Protein AF-0000000076188071 (afdb_homodimer)

Sequence (286 aa):
MEVYTEVEQKFGGRWKIYKSENFEAFLQEVGVNALLRKVATKVSPETELTMSGGKIKIAMKTGLFTSVDEFSLGEEYMKEIQGTWMKAKGEYEEGKLIIVQTPIDPKNKMKSQTVHREIVDDELVMTLFVGDVVCKRFFKKMKMEVYTEVEQKFGGRWKIYKSENFEAFLQEVGVNALLRKVATKVSPETELTMSGGKIKIAMKTGLFTSVDEFSLGEEYMKEIQGTWMKAKGEYEEGKLIIVQTPIDPKNKMKSQTVHREIVDDELVMTLFVGDVVCKRFFKKMK

Nearest PDB structures (foldseek):
  7yf1-assembly1_A  TM=9.226E-01  e=3.372E-12  Mus musculus
  7ntp-assembly2_B  TM=9.401E-01  e=9.068E-12  Homo sapiens
  3pp6-assembly1_A  TM=9.254E-01  e=6.989E-12  Doryteuthis pealeii
  7a9y-assembly1_AAA  TM=8.708E-01  e=2.467E-12  Homo sapiens
  2cbr-assembly1_A  TM=8.603E-01  e=8.171E-12  Bos taurus

Radius of gyration: 19.41 Å; Cα contacts (8 Å, |Δi|>4): 649; chains: 2; bounding box: 42×50×48 Å

Solvent-accessible surface area (backbone atoms only — not comparable to full-atom values): 15292 Å² total; per-residue (Å²): 116,69,66,55,52,52,49,33,71,71,57,42,46,44,30,36,49,80,47,71,42,53,49,62,61,45,36,48,73,73,64,28,52,71,72,60,37,62,50,55,75,68,56,68,42,35,36,37,33,48,64,59,96,76,27,44,34,41,36,41,27,42,76,86,43,41,50,75,46,74,47,34,76,77,39,76,47,76,48,62,55,57,79,38,54,24,42,28,37,34,40,79,55,96,79,24,45,36,36,42,34,33,49,66,54,82,84,50,84,64,68,49,35,35,40,37,36,35,74,56,95,83,19,44,38,38,38,39,38,42,84,92,41,66,23,40,37,35,24,41,69,56,131,114,68,64,56,52,52,49,33,72,71,59,44,45,43,32,35,50,80,49,70,42,54,51,61,61,44,37,48,74,76,63,28,53,71,72,59,36,61,51,55,74,68,55,70,42,34,37,36,32,47,65,59,95,76,26,42,35,40,37,40,28,41,75,85,45,40,50,75,48,75,45,35,76,77,40,75,45,77,47,61,55,57,77,37,53,24,42,30,36,35,41,80,55,95,79,24,44,36,37,42,34,33,49,66,52,82,84,50,84,65,67,46,36,36,39,38,36,35,72,57,94,82,20,44,38,37,37,39,39,43,85,94,42,66,22,40,38,35,25,40,69,56,131

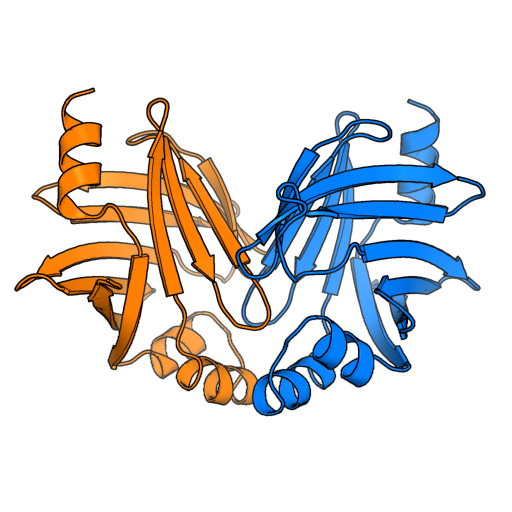InterPro domains:
  IPR000463 Cytosolic fatty-acid binding [PR00178] (11-33)
  IPR000463 Cytosolic fatty-acid binding [PR00178] (70-86)
  IPR000463 Cytosolic fatty-acid binding [PR00178] (121-141)
  IPR000463 Cytosolic fatty-acid binding [PS00214] (13-30)
  IPR012674 Calycin [G3DSA:2.40.128.20] (5-142)
  IPR012674 Calycin [SSF50814] (10-141)
  IPR031259 Intracellular lipid binding protein [PTHR11955] (10-141)

Foldseek 3Di:
DVVLVLCCVFPAAKKKWDDKDCVLVVCVLQPHDPVVSVVVRVWIWMWGWDDDPQKIWIWIDTPVDIDIDIGHAPDWDWDDDPRFIWIKHWHQDPQKIKIWIQGPDPPDPGFIKMWIWHADPQKIWIWMDGDPDIMIIIIHGDD/DVVLVVCCVFPAAKKKWDDKDQVLVVCVLQPHDPVVSVVVRVWIWMWGWDDDPQKIWIWIDTPVDIDIDIGHAPDWDWDDDPRFIWIKHWHQDPQKIKIWIQGPDPPDPGFIKMWIWHADPQKIWIWIDGDPDIMIIIIHGDD

Organism: Mytilus galloprovincialis (NCBI:txid29158)

pLDDT: mean 93.57, std 5.57, range [63.88, 98.75]

Secondary structure (DSSP, 8-state):
-HHHHHHHHHH-EEEEEEEEESHHHHHHHTT--HHHHHHHTT---EEEEEEETTEEEEEEE-SS-EEEEEE-TT-EEEEEETTEEEEEEEEEETTEEEEEEEESSTT-SSPPEEEEEEEETTEEEEEEEETTEEEEEEEEE--/-HHHHHHHHHH-EEEEEEEEESHHHHHHHTT--HHHHHHHTT---EEEEEEETTEEEEEEE-SS-EEEEEE-TT-EEEEEETTEEEEEEEEEETTEEEEEEEESSTT-SSPPEEEEEEEETTEEEEEEEETTEEEEEEEEE--

Structure (mmCIF, N/CA/C/O backbone):
data_AF-0000000076188071-model_v1
#
loop_
_entity.id
_entity.type
_entity.pdbx_description
1 polymer 'Cytosolic fatty-acid binding proteins domain-containing protein'
#
loop_
_atom_site.group_PDB
_atom_site.id
_atom_site.type_symbol
_atom_site.label_atom_id
_atom_site.label_alt_id
_atom_site.label_comp_id
_atom_site.label_asym_id
_atom_site.label_entity_id
_atom_site.label_seq_id
_atom_site.pdbx_PDB_ins_code
_atom_site.Cartn_x
_atom_site.Cartn_y
_atom_site.Cartn_z
_atom_site.occupancy
_atom_site.B_iso_or_equiv
_atom_site.auth_seq_id
_atom_site.auth_comp_id
_atom_site.auth_asym_id
_atom_site.auth_atom_id
_atom_site.pdbx_PDB_model_num
ATOM 1 N N . MET A 1 1 ? 22.797 -15 -9.883 1 63.88 1 MET A 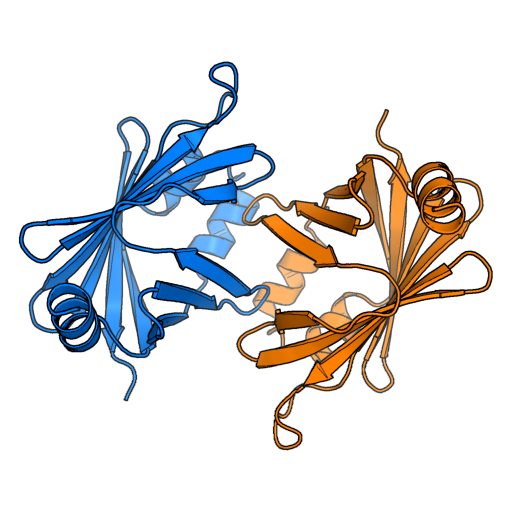N 1
ATOM 2 C CA . MET A 1 1 ? 22.641 -14.016 -10.953 1 63.88 1 MET A CA 1
ATOM 3 C C . MET A 1 1 ? 21.812 -14.594 -12.102 1 63.88 1 MET A C 1
ATOM 5 O O . MET A 1 1 ? 20.891 -13.93 -12.602 1 63.88 1 MET A O 1
ATOM 9 N N . GLU A 1 2 ? 21.984 -15.898 -12.297 1 82.69 2 GLU A N 1
ATOM 10 C CA . GLU A 1 2 ? 21.328 -16.547 -13.422 1 82.69 2 GLU A CA 1
ATOM 11 C C . GLU A 1 2 ? 19.828 -16.703 -13.188 1 82.69 2 GLU A C 1
ATOM 13 O O . GLU A 1 2 ? 19.031 -16.469 -14.094 1 82.69 2 GLU A O 1
ATOM 18 N N . VAL A 1 3 ? 19.453 -16.891 -11.945 1 91.5 3 VAL A N 1
ATOM 19 C CA . VAL A 1 3 ? 18.047 -17.141 -11.656 1 91.5 3 VAL A CA 1
ATOM 20 C C . VAL A 1 3 ? 17.234 -15.867 -11.836 1 91.5 3 VAL A C 1
ATOM 22 O O . VAL A 1 3 ? 16.125 -15.898 -12.352 1 91.5 3 VAL A O 1
ATOM 25 N N . TYR A 1 4 ? 17.781 -14.727 -11.578 1 93.62 4 TYR A N 1
ATOM 26 C CA . TYR A 1 4 ? 17.078 -13.461 -11.711 1 93.62 4 TYR A CA 1
ATOM 27 C C . TYR A 1 4 ? 16.844 -13.102 -13.172 1 93.62 4 TYR A C 1
ATOM 29 O O . TYR A 1 4 ? 15.82 -12.523 -13.523 1 93.62 4 TYR A O 1
ATOM 37 N N . THR A 1 5 ? 17.797 -13.523 -13.93 1 93.31 5 THR A N 1
ATOM 38 C CA . THR A 1 5 ? 17.641 -13.312 -15.367 1 93.31 5 THR A CA 1
ATOM 39 C C . THR A 1 5 ? 16.469 -14.141 -15.898 1 93.31 5 THR A C 1
ATOM 41 O O . THR A 1 5 ? 15.672 -13.648 -16.703 1 93.31 5 THR A O 1
ATOM 44 N N . GLU A 1 6 ? 16.391 -15.344 -15.484 1 93.94 6 GLU A N 1
ATOM 45 C CA . GLU A 1 6 ? 15.289 -16.203 -15.891 1 93.94 6 GLU A CA 1
ATOM 46 C C . GLU A 1 6 ? 13.945 -15.633 -15.438 1 93.94 6 GLU A C 1
ATOM 48 O O . GLU A 1 6 ? 12.984 -15.625 -16.203 1 93.94 6 GLU A O 1
ATOM 53 N N . VAL A 1 7 ? 13.875 -15.227 -14.164 1 96.5 7 VAL A N 1
ATOM 54 C CA . VAL A 1 7 ? 12.641 -14.656 -13.617 1 96.5 7 VAL A CA 1
ATOM 55 C C . VAL A 1 7 ? 12.25 -13.414 -14.422 1 96.5 7 VAL A C 1
ATOM 57 O O . VAL A 1 7 ? 11.078 -13.242 -14.773 1 96.5 7 VAL A O 1
ATOM 60 N N . GLU A 1 8 ? 13.18 -12.594 -14.742 1 95.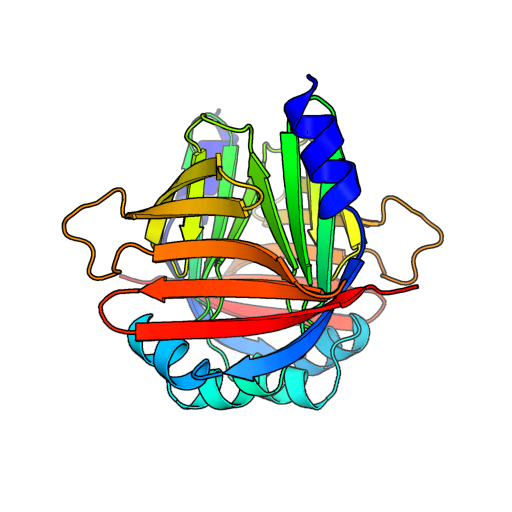25 8 GLU A N 1
ATOM 61 C CA . GLU A 1 8 ? 12.922 -11.383 -15.516 1 95.25 8 GLU A CA 1
ATOM 62 C C . GLU A 1 8 ? 12.367 -11.719 -16.906 1 95.25 8 GLU A C 1
ATOM 64 O O . GLU A 1 8 ? 11.422 -11.078 -17.359 1 95.25 8 GLU A O 1
ATOM 69 N N . GLN A 1 9 ? 12.945 -12.672 -17.562 1 94.88 9 GLN A N 1
ATOM 70 C CA . GLN A 1 9 ? 12.508 -13.062 -18.891 1 94.88 9 GLN A CA 1
ATOM 71 C C . GLN A 1 9 ? 11.094 -13.641 -18.875 1 94.88 9 GLN A C 1
ATOM 73 O O . GLN A 1 9 ? 10.297 -13.375 -19.766 1 94.88 9 GLN A O 1
ATOM 78 N N . LYS A 1 10 ? 10.828 -14.359 -17.891 1 96.06 10 LYS A N 1
ATOM 79 C CA . LYS A 1 10 ? 9.562 -15.07 -17.812 1 96.06 10 LYS A CA 1
ATOM 80 C C . LYS A 1 10 ? 8.445 -14.148 -17.312 1 96.06 10 LYS A C 1
ATOM 82 O O . LYS A 1 10 ? 7.34 -14.156 -17.875 1 96.06 10 LYS A O 1
ATOM 87 N N . PHE A 1 11 ? 8.742 -13.359 -16.25 1 97.81 11 PHE A N 1
ATOM 88 C CA . PHE A 1 11 ? 7.676 -12.656 -15.555 1 97.81 11 PHE A CA 1
ATOM 89 C C . PHE A 1 11 ? 7.773 -11.156 -15.773 1 97.81 11 PHE A C 1
ATOM 91 O O . PHE A 1 11 ? 6.812 -10.422 -15.531 1 97.81 11 PHE A O 1
ATOM 98 N N . GLY A 1 12 ? 8.922 -10.672 -16.172 1 97.06 12 GLY A N 1
ATOM 99 C CA . GLY A 1 12 ? 9.164 -9.242 -16.266 1 97.06 12 GLY A CA 1
ATOM 100 C C . GLY A 1 12 ? 8.188 -8.531 -17.188 1 97.06 12 GLY A C 1
ATOM 101 O O . GLY A 1 12 ? 7.801 -9.078 -18.219 1 97.06 12 GLY A O 1
ATOM 102 N N . GLY A 1 13 ? 7.738 -7.328 -16.703 1 96.56 13 GLY A N 1
ATOM 103 C CA . GLY A 1 13 ? 6.828 -6.523 -17.5 1 96.56 13 GLY A CA 1
ATOM 104 C C . GLY A 1 13 ? 5.551 -6.16 -16.766 1 96.56 13 GLY A C 1
ATOM 105 O O . GLY A 1 13 ? 5.484 -6.258 -15.547 1 96.56 13 GLY A O 1
ATOM 106 N N . ARG A 1 14 ? 4.531 -5.637 -17.516 1 96.62 14 ARG A N 1
ATOM 107 C CA . ARG A 1 14 ? 3.238 -5.227 -16.984 1 96.62 14 ARG A CA 1
ATOM 108 C C . ARG A 1 14 ? 2.143 -6.211 -17.375 1 96.62 14 ARG A C 1
ATOM 110 O O . ARG A 1 14 ? 2.113 -6.691 -18.516 1 96.62 14 ARG A O 1
ATOM 117 N N . TRP A 1 15 ? 1.38 -6.5 -16.406 1 97.94 15 TRP A N 1
ATOM 118 C CA . TRP A 1 15 ? 0.307 -7.477 -16.562 1 97.94 15 TRP A CA 1
ATOM 119 C C . TRP A 1 15 ? -1.024 -6.906 -16.094 1 97.94 15 TRP A C 1
ATOM 121 O O . TRP A 1 15 ? -1.083 -6.234 -15.055 1 97.94 15 TRP A O 1
ATOM 131 N N . LYS A 1 16 ? -2.076 -7.207 -16.875 1 96.56 16 LYS A N 1
ATOM 132 C CA . LYS A 1 16 ? -3.414 -6.742 -16.531 1 96.56 16 LYS A CA 1
ATOM 133 C C . LYS A 1 16 ? -4.359 -7.918 -16.297 1 96.56 16 LYS A C 1
ATOM 135 O O . LYS A 1 16 ? -4.414 -8.844 -17.109 1 96.56 16 LYS A O 1
ATOM 140 N N . ILE A 1 17 ? -5.078 -7.805 -15.188 1 97.12 17 ILE A N 1
ATOM 141 C CA . ILE A 1 17 ? -6.004 -8.875 -14.844 1 97.12 17 ILE A CA 1
ATOM 142 C C . ILE A 1 17 ? -7.195 -8.852 -15.797 1 97.12 17 ILE A C 1
ATOM 144 O O . ILE A 1 17 ? -7.688 -7.785 -16.172 1 97.12 17 ILE A O 1
ATOM 148 N N . TYR A 1 18 ? -7.684 -10.086 -16.125 1 96.38 18 TYR A N 1
ATOM 149 C CA . TYR A 1 18 ? -8.898 -10.109 -16.922 1 96.38 18 TYR A CA 1
ATOM 150 C C . TYR A 1 18 ? -9.914 -11.094 -16.344 1 96.38 18 TYR A C 1
ATOM 152 O O . TYR A 1 18 ? -11.078 -11.102 -16.75 1 96.38 18 TYR A O 1
ATOM 160 N N . LYS A 1 19 ? -9.445 -11.914 -15.383 1 96.5 19 LYS A N 1
ATOM 161 C CA . LYS A 1 19 ? -10.312 -12.938 -14.812 1 96.5 19 LYS A CA 1
ATOM 162 C C . LYS A 1 19 ? -9.828 -13.352 -13.43 1 96.5 19 LYS A C 1
ATOM 164 O O . LYS A 1 19 ? -8.625 -13.391 -13.164 1 96.5 19 LYS A O 1
ATOM 169 N N . SER A 1 20 ? -10.812 -13.625 -12.57 1 97.69 20 SER A N 1
ATOM 170 C CA . SER A 1 20 ? -10.5 -14.211 -11.266 1 97.69 20 SER A CA 1
ATOM 171 C C . SER A 1 20 ? -11.453 -15.352 -10.938 1 97.69 20 SER A C 1
ATOM 173 O O . SER A 1 20 ? -12.617 -15.336 -11.344 1 97.69 20 SER A O 1
ATOM 175 N N . GLU A 1 21 ? -10.898 -16.359 -10.305 1 98.31 21 GLU A N 1
ATOM 176 C CA . GLU A 1 21 ? -11.68 -17.469 -9.781 1 98.31 21 GLU A CA 1
ATOM 177 C C . GLU A 1 21 ? -11.609 -17.531 -8.258 1 98.31 21 GLU A C 1
ATOM 179 O O . GLU A 1 21 ? -10.523 -17.609 -7.688 1 98.31 21 GLU A O 1
ATOM 184 N N . ASN A 1 22 ? -12.82 -17.5 -7.562 1 98.12 22 ASN A N 1
ATOM 185 C CA . ASN A 1 22 ? -12.938 -17.688 -6.121 1 98.12 22 ASN A CA 1
ATOM 186 C C . ASN A 1 22 ? -12.281 -16.547 -5.352 1 98.12 22 ASN A C 1
ATOM 188 O O . ASN A 1 22 ? -11.789 -16.75 -4.238 1 98.12 22 ASN A O 1
ATOM 192 N N . PHE A 1 23 ? -12.258 -15.375 -5.965 1 97.25 23 PHE A N 1
ATOM 193 C CA . PHE A 1 23 ? -11.586 -14.242 -5.34 1 97.25 23 PHE A CA 1
ATOM 194 C C . PHE A 1 23 ? -12.383 -13.727 -4.152 1 97.25 23 PHE A C 1
ATOM 196 O O . PHE A 1 23 ? -11.812 -13.367 -3.119 1 97.25 23 PHE A O 1
ATOM 203 N N . GLU A 1 24 ? -13.719 -13.68 -4.309 1 96.06 24 GLU A N 1
ATOM 204 C CA . GLU A 1 24 ? -14.555 -13.227 -3.199 1 96.06 24 GLU A CA 1
ATOM 205 C C . GLU A 1 24 ? -14.352 -14.109 -1.966 1 96.06 24 GLU A C 1
ATOM 207 O O . GLU A 1 24 ? -14.266 -13.602 -0.845 1 96.06 24 GLU A O 1
ATOM 212 N N . ALA A 1 25 ? -14.281 -15.406 -2.105 1 97.06 25 ALA A N 1
ATOM 213 C CA . ALA A 1 25 ? -14.047 -16.328 -0.999 1 97.06 25 ALA A CA 1
ATOM 214 C C . ALA A 1 25 ? -12.695 -16.062 -0.337 1 97.06 25 ALA A C 1
ATOM 216 O O . ALA A 1 25 ? -12.57 -16.141 0.888 1 97.06 25 ALA A O 1
ATOM 217 N N . PHE A 1 26 ? -11.75 -15.773 -1.156 1 96.44 26 PHE A N 1
ATOM 218 C CA . PHE A 1 26 ? -10.438 -15.43 -0.631 1 96.44 26 PHE A CA 1
ATOM 219 C C . PHE A 1 26 ? -10.508 -14.18 0.24 1 96.44 26 PHE A C 1
ATOM 221 O O . PHE A 1 26 ? -9.992 -14.172 1.359 1 96.44 26 PHE A O 1
ATOM 228 N N . LEU A 1 27 ? -11.18 -13.156 -0.264 1 94.69 27 LEU A N 1
ATOM 229 C CA . LEU A 1 27 ? -11.32 -11.906 0.477 1 94.69 27 LEU A CA 1
ATOM 230 C C . LEU A 1 27 ? -12.055 -12.133 1.795 1 94.69 27 LEU A C 1
ATOM 232 O O . LEU A 1 27 ? -11.688 -11.562 2.822 1 94.69 27 LEU A O 1
ATOM 236 N N . GLN A 1 28 ? -13.047 -12.961 1.723 1 94.56 28 GLN A N 1
ATOM 237 C CA . GLN A 1 28 ? -13.773 -13.305 2.941 1 94.56 28 GLN A CA 1
ATOM 238 C C . GLN A 1 28 ? -12.859 -13.984 3.951 1 94.56 28 GLN A C 1
ATOM 240 O O . GLN A 1 28 ? -12.883 -13.664 5.141 1 94.56 28 GLN A O 1
ATOM 245 N N . GLU A 1 29 ? -12.055 -14.867 3.492 1 94.56 29 GLU A N 1
ATOM 246 C CA . GLU A 1 29 ? -11.188 -15.648 4.359 1 94.56 29 GLU A CA 1
ATOM 247 C C . GLU A 1 29 ? -10.133 -14.773 5.023 1 94.56 29 GLU A C 1
ATOM 249 O O . GLU A 1 29 ? -9.719 -15.031 6.156 1 94.56 29 GLU A O 1
ATOM 254 N N . VAL A 1 30 ? -9.742 -13.68 4.281 1 91 30 VAL A N 1
ATOM 255 C CA . VAL A 1 30 ? -8.719 -12.812 4.848 1 91 30 VAL A CA 1
ATOM 256 C C . VAL A 1 30 ? -9.367 -11.68 5.633 1 91 30 VAL A C 1
ATOM 258 O O . VAL A 1 30 ? -8.688 -10.742 6.066 1 91 30 VAL A O 1
ATOM 261 N N . GLY A 1 31 ? -10.602 -11.602 5.699 1 89.31 31 GLY A N 1
ATOM 262 C CA . GLY A 1 31 ? -11.273 -10.734 6.66 1 89.31 31 GLY A CA 1
ATOM 263 C C . GLY A 1 31 ? -11.812 -9.461 6.039 1 89.31 31 GLY A C 1
ATOM 264 O O . GLY A 1 31 ? -12.07 -8.484 6.746 1 89.31 31 GLY A O 1
ATOM 265 N N . VAL A 1 32 ? -12 -9.453 4.738 1 89.88 32 VAL A N 1
ATOM 266 C CA . VAL A 1 32 ? -12.555 -8.273 4.078 1 89.88 32 VAL A CA 1
ATOM 267 C C . VAL A 1 32 ? -14.078 -8.305 4.164 1 89.88 32 VAL A C 1
ATOM 269 O O . VAL A 1 32 ? -14.703 -9.328 3.871 1 89.88 32 VAL A O 1
ATOM 272 N N . ASN A 1 33 ? -14.656 -7.262 4.625 1 89.81 33 ASN A N 1
ATOM 273 C CA . ASN A 1 33 ? -16.109 -7.215 4.77 1 89.81 33 ASN A CA 1
ATOM 274 C C . ASN A 1 33 ? -16.797 -7.242 3.412 1 89.81 33 ASN A C 1
ATOM 276 O O . ASN A 1 33 ? -16.156 -7.125 2.373 1 89.81 33 ASN A O 1
ATOM 280 N N . ALA A 1 34 ? -18.094 -7.434 3.438 1 91.94 34 ALA A N 1
ATOM 281 C CA . ALA A 1 34 ? -18.875 -7.711 2.238 1 91.94 34 ALA A CA 1
ATOM 282 C C . ALA A 1 34 ? -18.859 -6.52 1.284 1 91.94 34 ALA A C 1
ATOM 284 O O . ALA A 1 34 ? -18.781 -6.695 0.066 1 91.94 34 ALA A O 1
ATOM 285 N N . LEU A 1 35 ? -18.922 -5.285 1.758 1 85.31 35 LEU A N 1
ATOM 286 C CA . LEU A 1 35 ? -18.953 -4.098 0.907 1 85.31 35 LEU A CA 1
ATOM 287 C C . LEU A 1 35 ? -17.641 -3.932 0.158 1 85.31 35 LEU A C 1
ATOM 289 O O . LEU A 1 35 ? -17.641 -3.719 -1.057 1 85.31 35 LEU A O 1
ATOM 293 N N . LEU A 1 36 ? -16.562 -4.098 0.845 1 88.31 36 LEU A N 1
ATOM 294 C CA . LEU A 1 36 ? -15.25 -3.967 0.229 1 88.31 36 LEU A CA 1
ATOM 295 C C . LEU A 1 36 ? -14.984 -5.121 -0.731 1 88.31 36 LEU A C 1
ATOM 297 O O . LEU A 1 36 ? -14.32 -4.945 -1.756 1 88.31 36 LEU A O 1
ATOM 301 N N . ARG A 1 37 ? -15.531 -6.273 -0.417 1 93.44 37 ARG A N 1
ATOM 302 C CA . ARG A 1 37 ? -15.375 -7.414 -1.313 1 93.44 37 ARG A CA 1
ATOM 303 C C . ARG A 1 37 ? -16.047 -7.152 -2.654 1 93.44 37 ARG A C 1
ATOM 305 O O . ARG A 1 37 ? -15.492 -7.473 -3.709 1 93.44 37 ARG A O 1
ATOM 312 N N . LYS A 1 38 ? -17.172 -6.613 -2.617 1 90.69 38 LYS A N 1
ATOM 313 C CA . LYS A 1 38 ? -17.922 -6.328 -3.832 1 90.69 38 LYS A CA 1
ATOM 314 C C . LYS A 1 38 ? -17.156 -5.383 -4.75 1 90.69 38 LYS A C 1
ATOM 316 O O . LYS A 1 38 ? -17.188 -5.527 -5.973 1 90.69 38 LYS A O 1
ATOM 321 N N . VAL A 1 39 ? -16.469 -4.516 -4.234 1 88.19 39 VAL A N 1
ATOM 322 C CA . VAL A 1 39 ? -15.727 -3.537 -5.02 1 88.19 39 VAL A CA 1
ATOM 323 C C . VAL A 1 39 ? -14.414 -4.148 -5.492 1 88.19 39 VAL A C 1
ATOM 325 O O . VAL A 1 39 ? -14.023 -3.984 -6.652 1 88.19 39 VAL A O 1
ATOM 328 N N . ALA A 1 40 ? -13.828 -4.797 -4.562 1 90.25 40 ALA A N 1
ATOM 329 C CA . ALA A 1 40 ? -12.523 -5.391 -4.879 1 90.25 40 ALA A CA 1
ATOM 330 C C . ALA A 1 40 ? -12.633 -6.328 -6.074 1 90.25 40 ALA A C 1
ATOM 332 O O . ALA A 1 40 ? -11.727 -6.383 -6.91 1 90.25 40 ALA A O 1
ATOM 333 N N . THR A 1 41 ? -13.711 -7.039 -6.16 1 92.38 41 THR A N 1
ATOM 334 C CA . THR A 1 41 ? -13.883 -8.023 -7.223 1 92.38 41 THR A CA 1
ATOM 335 C C . THR A 1 41 ? -14.125 -7.332 -8.562 1 92.38 41 THR A C 1
ATOM 337 O O . THR A 1 41 ? -14.023 -7.965 -9.617 1 92.38 41 THR A O 1
ATOM 340 N N . LYS A 1 42 ? -14.352 -6.047 -8.492 1 89 42 LYS A N 1
ATOM 341 C CA . LYS A 1 42 ? -14.633 -5.316 -9.727 1 89 42 LYS A CA 1
ATOM 342 C C . LYS A 1 42 ? -13.422 -4.504 -10.172 1 89 42 LYS A C 1
ATOM 344 O O . LYS A 1 42 ? -13.422 -3.928 -11.266 1 89 42 LYS A O 1
ATOM 349 N N . VAL A 1 43 ? -12.508 -4.398 -9.305 1 87.44 43 VAL A N 1
ATOM 350 C CA . VAL A 1 43 ? -11.305 -3.658 -9.656 1 87.44 43 VAL A CA 1
ATOM 351 C C . VAL A 1 43 ? -10.375 -4.547 -10.477 1 87.44 43 VAL A C 1
ATOM 353 O O . VAL A 1 43 ? -10.227 -5.738 -10.188 1 87.44 43 VAL A O 1
ATOM 356 N N . SER A 1 44 ? -9.805 -4.004 -11.523 1 87.69 44 SER A N 1
ATOM 357 C CA . SER A 1 44 ? -8.836 -4.688 -12.375 1 87.69 44 SER A CA 1
ATOM 358 C C . SER A 1 44 ? -7.422 -4.16 -12.133 1 87.69 44 SER A C 1
ATOM 360 O O . SER A 1 44 ? -6.953 -3.279 -12.859 1 87.69 44 SER A O 1
ATOM 362 N N . PRO A 1 45 ? -6.758 -4.734 -11.258 1 91.44 45 PRO A N 1
ATOM 363 C CA . PRO A 1 45 ? -5.41 -4.227 -10.977 1 91.44 45 PRO A CA 1
ATOM 364 C C . PRO A 1 45 ? -4.406 -4.57 -12.07 1 91.44 45 PRO A C 1
ATOM 366 O O . PRO A 1 45 ? -4.629 -5.504 -12.844 1 91.44 45 PRO A O 1
ATOM 369 N N . GLU A 1 46 ? -3.414 -3.617 -12.117 1 92.94 46 GLU A N 1
ATOM 370 C CA . GLU A 1 46 ? -2.221 -3.875 -12.914 1 92.94 46 GLU A CA 1
ATOM 371 C C . GLU A 1 46 ? -1.028 -4.227 -12.031 1 92.94 46 GLU A C 1
ATOM 373 O O . GLU A 1 46 ? -0.851 -3.639 -10.961 1 92.94 46 GLU A O 1
ATOM 378 N N . THR A 1 47 ? -0.291 -5.215 -12.555 1 95.12 47 THR A N 1
ATOM 379 C CA . THR A 1 47 ? 0.92 -5.543 -11.812 1 95.12 47 THR A CA 1
ATOM 380 C C . THR A 1 47 ? 2.154 -5.402 -12.703 1 95.12 47 THR A C 1
ATOM 382 O O . THR A 1 47 ? 2.115 -5.742 -13.883 1 95.12 47 THR A O 1
ATOM 385 N N . GLU A 1 48 ? 3.182 -4.855 -12.141 1 95 48 GLU A N 1
ATOM 386 C CA . GLU A 1 48 ? 4.477 -4.742 -12.797 1 95 48 GLU A CA 1
ATOM 387 C C . GLU A 1 48 ? 5.551 -5.523 -12.047 1 95 48 GLU A C 1
ATOM 389 O O . GLU A 1 48 ? 5.715 -5.352 -10.836 1 95 48 GLU A O 1
ATOM 394 N N . LEU A 1 49 ? 6.234 -6.406 -12.734 1 96.75 49 LEU A N 1
ATOM 395 C CA . LEU A 1 49 ? 7.363 -7.145 -12.18 1 96.75 49 LEU A CA 1
ATOM 396 C C . LEU A 1 49 ? 8.672 -6.707 -12.836 1 96.75 49 LEU A C 1
ATOM 398 O O . LEU A 1 49 ? 8.781 -6.711 -14.062 1 96.75 49 LEU A O 1
ATOM 402 N N . THR A 1 50 ? 9.578 -6.309 -11.969 1 94.81 50 THR A N 1
ATOM 403 C CA . THR A 1 50 ? 10.898 -5.91 -12.445 1 94.81 50 THR A CA 1
ATOM 404 C C . THR A 1 50 ? 11.992 -6.559 -11.609 1 94.81 50 THR A C 1
ATOM 406 O O . THR A 1 50 ? 11.75 -6.977 -10.477 1 94.81 50 THR A O 1
ATOM 409 N N . MET A 1 51 ? 13.141 -6.75 -12.242 1 93.19 51 MET A N 1
ATOM 410 C CA . MET A 1 51 ? 14.32 -7.254 -11.555 1 93.19 51 MET A CA 1
ATOM 411 C C . MET A 1 51 ? 15.492 -6.285 -11.695 1 93.19 51 MET A C 1
ATOM 413 O O . MET A 1 51 ? 15.773 -5.805 -12.797 1 93.19 51 MET A O 1
ATOM 417 N N . SER A 1 52 ? 15.945 -5.867 -10.539 1 86.81 52 SER A N 1
ATOM 418 C CA . SER A 1 52 ? 17.125 -5.008 -10.539 1 86.81 52 SER A CA 1
ATOM 419 C C . SER A 1 52 ? 17.969 -5.23 -9.289 1 86.81 52 SER A C 1
ATOM 421 O O . SER A 1 52 ? 17.438 -5.352 -8.188 1 86.81 52 SER A O 1
ATOM 423 N N . GLY A 1 53 ? 19.344 -5.32 -9.492 1 85.94 53 GLY A N 1
ATOM 424 C CA . GLY A 1 53 ? 20.266 -5.375 -8.359 1 85.94 53 GLY A CA 1
ATOM 425 C C . GLY A 1 53 ? 20.062 -6.605 -7.492 1 85.94 53 GLY A C 1
ATOM 426 O O . GLY A 1 53 ? 20.203 -6.539 -6.27 1 85.94 53 GLY A O 1
ATOM 427 N N . GLY A 1 54 ? 19.641 -7.645 -8.102 1 89.31 54 GLY A N 1
ATOM 428 C CA . GLY A 1 54 ? 19.469 -8.867 -7.34 1 89.31 54 GLY A CA 1
ATOM 429 C C . GLY A 1 54 ? 18.172 -8.898 -6.547 1 89.31 54 GLY A C 1
ATOM 430 O O . GLY A 1 54 ? 18.062 -9.633 -5.562 1 89.31 54 GLY A O 1
ATOM 431 N N . LYS A 1 55 ? 17.281 -8.078 -6.898 1 95 55 LYS A N 1
ATOM 432 C CA . LYS A 1 55 ? 15.992 -8.047 -6.215 1 95 55 LYS A CA 1
ATOM 433 C C . LYS A 1 55 ? 14.844 -8.141 -7.215 1 95 55 LYS A C 1
ATOM 435 O O . LYS A 1 55 ? 15 -7.773 -8.383 1 95 55 LYS A O 1
ATOM 440 N N . ILE A 1 56 ? 13.812 -8.68 -6.672 1 96.81 56 ILE A N 1
ATOM 441 C CA . ILE A 1 56 ? 12.547 -8.703 -7.395 1 96.81 56 ILE A CA 1
ATOM 442 C C . ILE A 1 56 ? 11.602 -7.645 -6.82 1 96.81 56 ILE A C 1
ATOM 444 O O . ILE A 1 56 ? 11.445 -7.543 -5.602 1 96.81 56 ILE A O 1
ATOM 448 N N . LYS A 1 57 ? 11.086 -6.871 -7.719 1 94.69 57 LYS A N 1
ATOM 449 C CA . LYS A 1 57 ? 10.086 -5.875 -7.34 1 94.69 57 LYS A CA 1
ATOM 450 C C . LYS A 1 57 ? 8.734 -6.172 -7.996 1 94.69 57 LYS A C 1
ATOM 452 O O . LYS A 1 57 ? 8.656 -6.336 -9.211 1 94.69 57 LYS A O 1
ATOM 457 N N . ILE A 1 58 ? 7.707 -6.223 -7.191 1 95.44 58 ILE A N 1
ATOM 458 C CA . ILE A 1 58 ? 6.344 -6.402 -7.676 1 95.44 58 ILE A CA 1
ATOM 459 C C . ILE A 1 58 ? 5.48 -5.219 -7.234 1 95.44 58 ILE A C 1
ATOM 461 O O . ILE A 1 58 ? 5.293 -4.996 -6.035 1 95.44 58 ILE A O 1
ATOM 465 N N . ALA A 1 59 ? 4.977 -4.512 -8.211 1 92.19 59 ALA A N 1
ATOM 466 C CA . ALA A 1 59 ? 4.094 -3.383 -7.93 1 92.19 59 ALA A CA 1
ATOM 467 C C . ALA A 1 59 ? 2.672 -3.664 -8.406 1 92.19 59 ALA A C 1
ATOM 469 O O . ALA A 1 59 ? 2.455 -3.996 -9.57 1 92.19 59 ALA A O 1
ATOM 470 N N . MET A 1 60 ? 1.771 -3.701 -7.469 1 92.06 60 MET A N 1
ATOM 471 C CA . MET A 1 60 ? 0.353 -3.818 -7.789 1 92.06 60 MET A CA 1
ATOM 472 C C . MET A 1 60 ? -0.329 -2.455 -7.746 1 92.06 60 MET A C 1
ATOM 474 O O . MET A 1 60 ? -0.31 -1.777 -6.719 1 92.06 60 MET A O 1
ATOM 478 N N . LYS A 1 61 ? -0.951 -2.096 -8.844 1 88.88 61 LYS A N 1
ATOM 479 C CA . LYS A 1 61 ? -1.548 -0.772 -8.992 1 88.88 61 LYS A CA 1
ATOM 480 C C . LYS A 1 61 ? -3.062 -0.867 -9.148 1 88.88 61 LYS A C 1
ATOM 482 O O . LYS A 1 61 ? -3.555 -1.558 -10.047 1 88.88 61 LYS A O 1
ATOM 487 N N . THR A 1 62 ? -3.752 -0.29 -8.266 1 85.19 62 THR A N 1
ATOM 488 C CA . THR A 1 62 ? -5.188 -0.072 -8.422 1 85.19 62 THR A CA 1
ATOM 489 C C . THR A 1 62 ? -5.496 1.417 -8.547 1 85.19 62 THR A C 1
ATOM 491 O O . THR A 1 62 ? -4.586 2.24 -8.648 1 85.19 62 THR A O 1
ATOM 494 N N . GLY A 1 63 ? -6.645 1.868 -8.719 1 79.94 63 GLY A N 1
ATOM 495 C CA . GLY A 1 63 ? -7.027 3.27 -8.773 1 79.94 63 GLY A CA 1
ATOM 496 C C . GLY A 1 63 ? -6.867 3.986 -7.445 1 79.94 63 GLY A C 1
ATOM 497 O O . GLY A 1 63 ? -6.785 5.215 -7.402 1 79.94 63 GLY A O 1
ATOM 498 N N . LEU A 1 64 ? -6.715 3.275 -6.332 1 80.12 64 LEU A N 1
ATOM 499 C CA . LEU A 1 64 ? -6.707 3.904 -5.016 1 80.12 64 LEU A CA 1
ATOM 500 C C . LEU A 1 64 ? -5.32 3.828 -4.383 1 80.12 64 LEU A C 1
ATOM 502 O O . LEU A 1 64 ? -4.922 4.73 -3.643 1 80.12 64 LEU A O 1
ATOM 506 N N . PHE A 1 65 ? -4.59 2.676 -4.703 1 78.94 65 PHE A N 1
ATOM 507 C CA . PHE A 1 65 ? -3.316 2.479 -4.02 1 78.94 65 PHE A CA 1
ATOM 508 C C . PHE A 1 65 ? -2.354 1.683 -4.891 1 78.94 65 PHE A C 1
ATOM 510 O O . PHE A 1 65 ? -2.773 1.015 -5.84 1 78.94 65 PHE A O 1
ATOM 517 N N . THR A 1 66 ? -1.126 1.861 -4.566 1 83.75 66 THR A N 1
ATOM 518 C CA . THR A 1 66 ? -0.08 1.006 -5.117 1 83.75 66 THR A CA 1
ATOM 519 C C . THR A 1 66 ? 0.666 0.278 -4 1 83.75 66 THR A C 1
ATOM 521 O O . THR A 1 66 ? 1.066 0.893 -3.01 1 83.75 66 THR A O 1
ATOM 524 N N . SER A 1 67 ? 0.667 -0.997 -4.031 1 87.69 67 SER A N 1
ATOM 525 C CA . SER A 1 67 ? 1.504 -1.789 -3.139 1 87.69 67 SER A CA 1
ATOM 526 C C . SER A 1 67 ? 2.768 -2.268 -3.844 1 87.69 67 SER A C 1
ATOM 528 O O . SER A 1 67 ? 2.725 -2.654 -5.012 1 87.69 67 SER A O 1
ATOM 530 N N . VAL A 1 68 ? 3.885 -2.225 -3.113 1 87.75 68 VAL A N 1
ATOM 531 C CA . VAL A 1 68 ? 5.156 -2.658 -3.682 1 87.75 68 VAL A CA 1
ATOM 532 C C . VAL A 1 68 ? 5.797 -3.709 -2.775 1 87.75 68 VAL A C 1
ATOM 534 O O . VAL A 1 68 ? 5.863 -3.531 -1.558 1 87.75 68 VAL A O 1
ATOM 537 N N . ASP A 1 69 ? 6.137 -4.82 -3.354 1 91.62 69 ASP A N 1
ATOM 538 C CA . ASP A 1 69 ? 7.039 -5.789 -2.74 1 91.62 69 ASP A CA 1
ATOM 539 C C . ASP A 1 69 ? 8.422 -5.734 -3.383 1 91.62 69 ASP A C 1
ATOM 541 O O . ASP A 1 69 ? 8.539 -5.664 -4.609 1 91.62 69 ASP A O 1
ATOM 545 N N . GLU A 1 70 ? 9.344 -5.719 -2.553 1 92.38 70 GLU A N 1
ATOM 546 C CA . GLU A 1 70 ? 10.727 -5.805 -3.012 1 92.38 70 GLU A CA 1
ATOM 547 C C . GLU A 1 70 ? 11.531 -6.77 -2.15 1 92.38 70 GLU A C 1
ATOM 549 O O . GLU A 1 70 ? 11.641 -6.586 -0.937 1 92.38 70 GLU A O 1
ATOM 554 N N . PHE A 1 71 ? 12.172 -7.734 -2.814 1 96.56 71 PHE A N 1
ATOM 555 C CA . PHE A 1 71 ? 12.82 -8.781 -2.045 1 96.56 71 PHE A CA 1
ATOM 556 C C . PHE A 1 71 ? 13.867 -9.5 -2.887 1 96.56 71 PHE A C 1
ATOM 558 O O . PHE A 1 71 ? 13.883 -9.375 -4.113 1 96.56 71 PHE A O 1
ATOM 565 N N . SER A 1 72 ? 14.727 -10.234 -2.176 1 96.81 72 SER A N 1
ATOM 566 C CA . SER A 1 72 ? 15.664 -11.164 -2.791 1 96.81 72 SER A CA 1
ATOM 567 C C . SER A 1 72 ? 15.211 -12.609 -2.611 1 96.81 72 SER A C 1
ATOM 569 O O . SER A 1 72 ? 14.703 -12.977 -1.552 1 96.81 72 SER A O 1
ATOM 571 N N . LEU A 1 73 ? 15.477 -13.359 -3.633 1 96.94 73 LEU A N 1
ATOM 572 C CA . LEU A 1 73 ? 15.102 -14.766 -3.529 1 96.94 73 LEU A CA 1
ATOM 573 C C . LEU A 1 73 ? 15.828 -15.438 -2.369 1 96.94 73 LEU A C 1
ATOM 575 O O . LEU A 1 73 ? 17.031 -15.234 -2.182 1 96.94 73 LEU A O 1
ATOM 579 N N . GLY A 1 74 ? 15.078 -16.156 -1.583 1 96.69 74 GLY A N 1
ATOM 580 C CA . GLY A 1 74 ? 15.648 -16.953 -0.505 1 96.69 74 GLY A CA 1
ATOM 581 C C . GLY A 1 74 ? 15.812 -16.172 0.786 1 96.69 74 GLY A C 1
ATOM 582 O O . GLY A 1 74 ? 16.156 -16.75 1.823 1 96.69 74 GLY A O 1
ATOM 583 N N . GLU A 1 75 ? 15.578 -14.93 0.739 1 97.12 75 GLU A N 1
ATOM 584 C CA . GLU A 1 75 ? 15.742 -14.102 1.93 1 97.12 75 GLU A CA 1
ATOM 585 C C . GLU A 1 75 ? 14.391 -13.68 2.498 1 97.12 75 GLU A C 1
ATOM 587 O O . GLU A 1 75 ? 13.461 -13.367 1.747 1 97.12 75 GLU A O 1
ATOM 592 N N . GLU A 1 76 ? 14.328 -13.672 3.795 1 97.31 76 GLU A N 1
ATOM 593 C CA . GLU A 1 76 ? 13.109 -13.219 4.457 1 97.31 76 GLU A CA 1
ATOM 594 C C . GLU A 1 76 ? 13.023 -11.695 4.453 1 97.31 76 GLU A C 1
ATOM 596 O O . GLU A 1 76 ? 14.047 -11.008 4.484 1 97.31 76 GLU A O 1
ATOM 601 N N . TYR A 1 77 ? 11.828 -11.242 4.418 1 95.25 77 TYR A N 1
ATOM 602 C CA . TYR A 1 77 ? 11.547 -9.82 4.574 1 95.25 77 TYR A CA 1
ATOM 603 C C . TYR A 1 77 ? 10.211 -9.602 5.27 1 95.25 77 TYR A C 1
ATOM 605 O O . TYR A 1 77 ? 9.398 -10.523 5.375 1 95.25 77 TYR A O 1
ATOM 613 N N . MET A 1 78 ? 10.008 -8.398 5.824 1 91.69 78 MET A N 1
ATOM 614 C CA . MET A 1 78 ? 8.797 -8.078 6.57 1 91.69 78 MET A CA 1
ATOM 615 C C . MET A 1 78 ? 7.879 -7.176 5.754 1 91.69 78 MET A C 1
ATOM 617 O O . MET A 1 78 ? 8.344 -6.297 5.031 1 91.69 78 MET A O 1
ATOM 621 N N . LYS A 1 79 ? 6.625 -7.457 5.902 1 89.88 79 LYS A N 1
ATOM 622 C CA . LYS A 1 79 ? 5.625 -6.598 5.273 1 89.88 79 LYS A CA 1
ATOM 623 C C . LYS A 1 79 ? 4.344 -6.551 6.094 1 89.88 79 LYS A C 1
ATOM 625 O O . LYS A 1 79 ? 4.086 -7.441 6.91 1 89.88 79 LYS A O 1
ATOM 630 N N . GLU A 1 80 ? 3.65 -5.539 5.898 1 86.88 80 GLU A N 1
ATOM 631 C CA . GLU A 1 80 ? 2.373 -5.383 6.59 1 86.88 80 GLU A CA 1
ATOM 632 C C . GLU A 1 80 ? 1.202 -5.688 5.656 1 86.88 80 GLU A C 1
ATOM 634 O O . GLU A 1 80 ? 1.165 -5.207 4.523 1 86.88 80 GLU A O 1
ATOM 639 N N . ILE A 1 81 ? 0.283 -6.582 6.105 1 86.38 81 ILE A N 1
ATOM 640 C CA . ILE A 1 81 ? -0.957 -6.883 5.398 1 86.38 81 ILE A CA 1
ATOM 641 C C . ILE A 1 81 ? -2.146 -6.68 6.332 1 86.38 81 ILE A C 1
ATOM 643 O O . ILE A 1 81 ? -2.305 -7.41 7.312 1 86.38 81 ILE A O 1
ATOM 647 N N . GLN A 1 82 ? -3.027 -5.648 6.008 1 80.88 82 GLN A N 1
ATOM 648 C CA . GLN A 1 82 ? -4.246 -5.375 6.762 1 80.88 82 GLN A CA 1
ATOM 649 C C . GLN A 1 82 ? -3.943 -5.191 8.242 1 80.88 82 GLN A C 1
ATOM 651 O O . GLN A 1 82 ? -4.617 -5.77 9.102 1 80.88 82 GLN A O 1
ATOM 656 N N . GLY A 1 83 ? -2.838 -4.633 8.586 1 79.19 83 GLY A N 1
ATOM 657 C CA . GLY A 1 83 ? -2.5 -4.305 9.961 1 79.19 83 GLY A CA 1
ATOM 658 C C . GLY A 1 83 ? -1.698 -5.387 10.656 1 79.19 83 GLY A C 1
ATOM 659 O O . GLY A 1 83 ? -1.354 -5.258 11.828 1 79.19 83 GLY A O 1
ATOM 660 N N . THR A 1 84 ? -1.421 -6.414 9.945 1 86.81 84 THR A N 1
ATOM 661 C CA . THR A 1 84 ? -0.676 -7.531 10.516 1 86.81 84 THR A CA 1
ATOM 662 C C . THR A 1 84 ? 0.73 -7.598 9.93 1 86.81 84 THR A C 1
ATOM 664 O O . THR A 1 84 ? 0.898 -7.629 8.711 1 86.81 84 THR A O 1
ATOM 667 N N . TRP A 1 85 ? 1.681 -7.594 10.797 1 89.94 85 TRP A N 1
ATOM 668 C CA . TRP A 1 85 ? 3.051 -7.766 10.328 1 89.94 85 TRP A CA 1
ATOM 669 C C . TRP A 1 85 ? 3.33 -9.227 9.992 1 89.94 85 TRP A C 1
ATOM 671 O O . TRP A 1 85 ? 3.096 -10.117 10.805 1 89.94 85 TRP A O 1
ATOM 681 N N . MET A 1 86 ? 3.834 -9.375 8.75 1 94.81 86 MET A N 1
ATOM 682 C CA . MET A 1 86 ? 4.105 -10.703 8.203 1 94.81 86 MET A CA 1
ATOM 683 C C . MET A 1 86 ? 5.598 -10.891 7.941 1 94.81 86 MET A C 1
ATOM 685 O O . MET A 1 86 ? 6.289 -9.938 7.566 1 94.81 86 MET A O 1
ATOM 689 N N . LYS A 1 87 ? 5.988 -12.125 8.195 1 96.75 87 LYS A N 1
ATOM 690 C CA . LYS A 1 87 ? 7.258 -12.594 7.637 1 96.75 87 LYS A CA 1
ATOM 691 C C . LYS A 1 87 ? 7.047 -13.266 6.281 1 96.75 87 LYS A C 1
ATOM 693 O O . LYS A 1 87 ? 6.246 -14.195 6.16 1 96.75 87 LYS A O 1
ATOM 698 N N . ALA A 1 88 ? 7.734 -12.727 5.23 1 97.62 88 ALA A N 1
ATOM 699 C CA . ALA A 1 88 ? 7.543 -13.234 3.875 1 97.62 88 ALA A CA 1
ATOM 700 C C . ALA A 1 88 ? 8.859 -13.734 3.283 1 97.62 88 ALA A C 1
ATOM 702 O O . ALA A 1 88 ? 9.938 -13.289 3.691 1 97.62 88 ALA A O 1
ATOM 703 N N . LYS A 1 89 ? 8.773 -14.688 2.396 1 98.12 89 LYS A N 1
ATOM 704 C CA . LYS A 1 89 ? 9.922 -15.234 1.682 1 98.12 89 LYS A CA 1
ATOM 705 C C . LYS A 1 89 ? 9.539 -15.633 0.259 1 98.12 89 LYS A C 1
ATOM 707 O O . LYS A 1 89 ? 8.547 -16.328 0.05 1 98.12 89 LYS A O 1
ATOM 712 N N . GLY A 1 90 ? 10.383 -15.148 -0.688 1 97.81 90 GLY A N 1
ATOM 713 C CA . GLY A 1 90 ? 10.188 -15.516 -2.082 1 97.81 90 GLY A CA 1
ATOM 714 C C . GLY A 1 90 ? 11.156 -16.578 -2.562 1 97.81 90 GLY A C 1
ATOM 715 O O . GLY A 1 90 ? 12.344 -16.547 -2.217 1 97.81 90 GLY A O 1
ATOM 716 N N . GLU A 1 91 ? 10.625 -17.5 -3.293 1 97.69 91 GLU A N 1
ATOM 717 C CA . GLU A 1 91 ? 11.422 -18.547 -3.916 1 97.69 91 GLU A CA 1
ATOM 718 C C . GLU A 1 91 ? 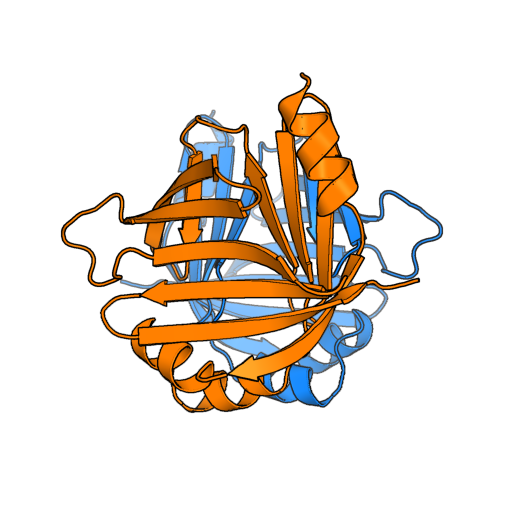11.023 -18.75 -5.375 1 97.69 91 GLU A C 1
ATOM 720 O O . GLU A 1 91 ? 9.906 -18.422 -5.773 1 97.69 91 GLU A O 1
ATOM 725 N N . TYR A 1 92 ? 11.969 -19.156 -6.105 1 97.31 92 TYR A N 1
A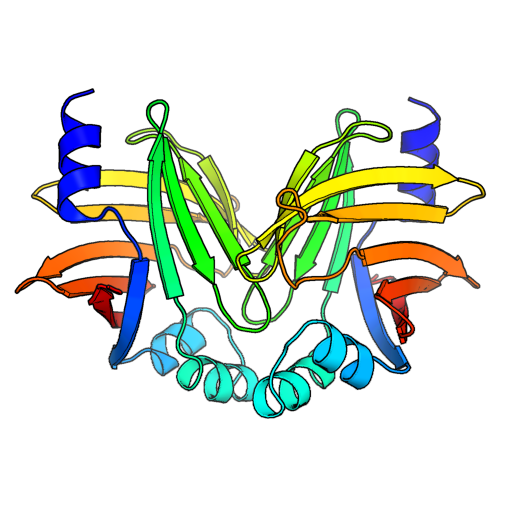TOM 726 C CA . TYR A 1 92 ? 11.727 -19.562 -7.484 1 97.31 92 TYR A CA 1
ATOM 727 C C . TYR A 1 92 ? 12 -21.047 -7.668 1 97.31 92 TYR A C 1
ATOM 729 O O . TYR A 1 92 ? 13.141 -21.5 -7.562 1 97.31 92 TYR A O 1
ATOM 737 N N . GLU A 1 93 ? 10.898 -21.812 -7.84 1 95.75 93 GLU A N 1
ATOM 738 C CA . GLU A 1 93 ? 10.969 -23.266 -7.934 1 95.75 93 GLU A CA 1
ATOM 739 C C . GLU A 1 93 ? 10.109 -23.781 -9.086 1 95.75 93 GLU A C 1
ATOM 741 O O . GLU A 1 93 ? 8.93 -23.422 -9.195 1 95.75 93 GLU A O 1
ATOM 746 N N . GLU A 1 94 ? 10.75 -24.609 -9.945 1 94.88 94 GLU A N 1
ATOM 747 C CA . GLU A 1 94 ? 10.039 -25.281 -11.031 1 94.88 94 GLU A CA 1
ATOM 748 C C . GLU A 1 94 ? 9.266 -24.266 -11.883 1 94.88 94 GLU A C 1
ATOM 750 O O . GLU A 1 94 ? 8.094 -24.484 -12.195 1 94.88 94 GLU A O 1
ATOM 755 N N . GLY A 1 95 ? 9.859 -23.156 -12.141 1 95.56 95 GLY A N 1
ATOM 756 C CA . GLY A 1 95 ? 9.289 -22.172 -13.039 1 95.56 95 GLY A CA 1
ATOM 757 C C . GLY A 1 95 ? 8.242 -21.297 -12.375 1 95.56 95 GLY A C 1
ATOM 758 O O . GLY A 1 95 ? 7.562 -20.516 -13.039 1 95.56 95 GLY A O 1
ATOM 759 N N . LYS A 1 96 ? 8.109 -21.406 -11.07 1 97.94 96 LYS A N 1
ATOM 760 C CA . LYS A 1 96 ? 7.121 -20.625 -10.336 1 97.94 96 LYS A CA 1
ATOM 761 C C . LYS A 1 96 ? 7.789 -19.688 -9.344 1 97.94 96 LYS A C 1
ATOM 763 O O . LYS A 1 96 ? 8.773 -20.047 -8.695 1 97.94 96 LYS A O 1
ATOM 768 N N . LEU A 1 97 ? 7.277 -18.5 -9.312 1 98.06 97 LEU A N 1
ATOM 769 C CA . LEU A 1 97 ? 7.617 -17.594 -8.227 1 98.06 97 LEU A CA 1
ATOM 770 C C . LEU A 1 97 ? 6.664 -17.781 -7.047 1 98.06 97 LEU A C 1
ATOM 772 O O . LEU A 1 97 ? 5.461 -17.547 -7.172 1 98.06 97 LEU A O 1
ATOM 776 N N . ILE A 1 98 ? 7.223 -18.219 -5.926 1 98.62 98 ILE A N 1
ATOM 777 C CA . ILE A 1 98 ? 6.426 -18.547 -4.75 1 98.62 98 ILE A CA 1
ATOM 778 C C . ILE A 1 98 ? 6.785 -17.625 -3.594 1 98.62 98 ILE A C 1
ATOM 780 O O . ILE A 1 98 ? 7.961 -17.484 -3.244 1 98.62 98 ILE A O 1
ATOM 784 N N . ILE A 1 99 ? 5.789 -16.969 -3.049 1 98.31 99 ILE A N 1
ATOM 785 C CA . ILE A 1 99 ? 5.992 -16.141 -1.871 1 98.31 99 ILE A CA 1
ATOM 786 C C . ILE A 1 99 ? 5.137 -16.656 -0.718 1 98.31 99 ILE A C 1
ATOM 788 O O . ILE A 1 99 ? 3.91 -16.719 -0.827 1 98.31 99 ILE A O 1
ATOM 792 N N . VAL A 1 100 ? 5.754 -17.031 0.318 1 98.12 100 VAL A N 1
ATOM 793 C CA . VAL A 1 100 ? 5.078 -17.469 1.535 1 98.12 100 VAL A CA 1
ATOM 794 C C . VAL A 1 100 ? 5.098 -16.344 2.568 1 98.12 100 VAL A C 1
ATOM 796 O O . VAL A 1 100 ? 6.129 -15.695 2.781 1 98.12 100 VAL A O 1
ATOM 799 N N . GLN A 1 101 ? 3.965 -16.062 3.111 1 97.44 101 GLN A N 1
ATOM 800 C CA . GLN A 1 101 ? 3.805 -15.008 4.098 1 97.44 101 GLN A CA 1
ATOM 801 C C . GLN A 1 101 ? 3.135 -15.531 5.367 1 97.44 101 GLN A C 1
ATOM 803 O O . GLN A 1 101 ? 2.023 -16.062 5.312 1 97.44 101 GLN A O 1
ATOM 808 N N . THR A 1 102 ? 3.76 -15.312 6.512 1 97.06 102 THR A N 1
ATOM 809 C CA . THR A 1 102 ? 3.271 -15.82 7.789 1 97.06 102 THR A CA 1
ATOM 810 C C . THR A 1 102 ? 3.264 -14.719 8.844 1 97.06 102 THR A C 1
ATOM 812 O O . THR A 1 102 ? 4.227 -13.961 8.961 1 97.06 102 THR A O 1
ATOM 815 N N . PRO A 1 103 ? 2.139 -14.641 9.594 1 96.25 103 PRO A N 1
ATOM 816 C CA . PRO A 1 103 ? 2.145 -13.656 10.68 1 96.25 103 PRO A CA 1
ATOM 817 C C . PRO A 1 103 ? 3.326 -13.836 11.633 1 96.25 103 PRO A C 1
ATOM 819 O O . PRO A 1 103 ? 3.684 -14.969 11.977 1 96.25 103 PRO A O 1
ATOM 822 N N . ILE A 1 104 ? 3.924 -12.695 11.992 1 95.31 104 ILE A N 1
ATOM 823 C CA . ILE A 1 104 ? 5.043 -12.742 12.922 1 95.31 104 ILE A CA 1
ATOM 824 C C . ILE A 1 104 ? 4.551 -13.18 14.297 1 95.31 104 ILE A C 1
ATOM 826 O O . ILE A 1 104 ? 5.188 -14 14.961 1 95.31 104 ILE A O 1
ATOM 830 N N . ASP A 1 105 ? 3.447 -12.602 14.664 1 93.31 105 ASP A N 1
ATOM 831 C CA . ASP A 1 105 ? 2.781 -13.023 15.891 1 93.31 105 ASP A CA 1
ATOM 832 C C . ASP A 1 105 ? 1.915 -14.258 15.648 1 93.31 105 ASP A C 1
ATOM 834 O O . ASP A 1 105 ? 0.864 -14.164 15.008 1 93.31 105 ASP A O 1
ATOM 838 N N . PRO A 1 106 ? 2.283 -15.383 16.234 1 88.25 106 PRO A N 1
ATOM 839 C CA . PRO A 1 106 ? 1.527 -16.609 15.961 1 88.25 106 PRO A CA 1
ATOM 840 C C . PRO A 1 106 ? 0.118 -16.578 16.547 1 88.25 106 PRO A C 1
ATOM 842 O O . PRO A 1 106 ? -0.718 -17.406 16.203 1 88.25 106 PRO A O 1
ATOM 845 N N . LYS A 1 107 ? -0.158 -15.57 17.453 1 90.62 107 LYS A N 1
ATOM 846 C CA . LYS A 1 107 ? -1.484 -15.453 18.062 1 90.62 107 LYS A CA 1
ATOM 847 C C . LYS A 1 107 ? -2.418 -14.625 17.172 1 90.62 107 LYS A C 1
ATOM 849 O O . LYS A 1 107 ? -3.617 -14.539 17.438 1 90.62 107 LYS A O 1
ATOM 854 N N . ASN A 1 108 ? -1.839 -14.102 16.125 1 88.81 108 ASN A N 1
ATOM 855 C CA . ASN A 1 108 ? -2.66 -13.305 15.219 1 88.81 108 ASN A CA 1
ATOM 856 C C . ASN A 1 108 ? -3.664 -14.172 14.469 1 88.81 108 ASN A C 1
ATOM 858 O O . ASN A 1 108 ? -3.348 -15.297 14.07 1 88.81 108 ASN A O 1
ATOM 862 N N . LYS A 1 109 ? -4.844 -13.641 14.242 1 87.38 109 LYS A N 1
ATOM 863 C CA . LYS A 1 109 ? -5.934 -14.391 13.617 1 87.38 109 LYS A CA 1
ATOM 864 C C . LYS A 1 109 ? -5.707 -14.539 12.109 1 87.38 109 LYS A C 1
ATOM 866 O O . LYS A 1 109 ? -6.297 -15.406 11.477 1 87.38 109 LYS A O 1
ATOM 871 N N . MET A 1 110 ? -4.922 -13.68 11.578 1 88.31 110 MET A N 1
ATOM 872 C CA . MET A 1 110 ? -4.66 -13.797 10.148 1 88.31 110 MET A CA 1
ATOM 873 C C . MET A 1 110 ? -3.896 -15.078 9.828 1 88.31 110 MET A C 1
ATOM 875 O O . MET A 1 110 ? -2.924 -15.406 10.508 1 88.31 110 MET A O 1
ATOM 879 N N . LYS A 1 111 ? -4.375 -15.758 8.812 1 94.44 111 LYS A N 1
ATOM 880 C CA . LYS A 1 111 ? -3.75 -17.016 8.422 1 94.44 111 LYS A CA 1
ATOM 881 C C . LYS A 1 111 ? -2.539 -16.781 7.523 1 94.44 111 LYS A C 1
ATOM 883 O O . LYS A 1 111 ? -2.453 -15.758 6.848 1 94.44 111 LYS A O 1
ATOM 888 N N . SER A 1 112 ? -1.688 -17.734 7.547 1 96.38 112 SER A N 1
ATOM 889 C CA . SER A 1 112 ? -0.604 -17.75 6.57 1 96.38 112 SER A CA 1
ATOM 890 C C . SER A 1 112 ? -1.144 -17.828 5.145 1 96.38 112 SER A C 1
ATOM 892 O O . SER A 1 112 ? -2.17 -18.469 4.902 1 96.38 112 SER A O 1
ATOM 894 N N . GLN A 1 113 ? -0.401 -17.094 4.266 1 97.25 113 GLN A N 1
ATOM 895 C CA . GLN A 1 113 ? -0.797 -17.062 2.861 1 97.25 113 GLN A CA 1
ATOM 896 C C . GLN A 1 113 ? 0.364 -17.453 1.952 1 97.25 113 GLN A C 1
ATOM 898 O O . GLN A 1 113 ? 1.525 -17.188 2.271 1 97.25 113 GLN A O 1
ATOM 903 N N . THR A 1 114 ? 0.013 -18.062 0.886 1 98.12 114 THR A N 1
ATOM 904 C CA . THR A 1 114 ? 0.987 -18.359 -0.159 1 98.12 114 THR A CA 1
ATOM 905 C C . THR A 1 114 ? 0.501 -17.844 -1.512 1 98.12 114 THR A C 1
ATOM 907 O O . THR A 1 114 ? -0.675 -18 -1.85 1 98.12 114 THR A O 1
ATOM 910 N N . VAL A 1 115 ? 1.409 -17.25 -2.223 1 98.25 115 VAL A N 1
ATOM 911 C CA . VAL A 1 115 ? 1.121 -16.766 -3.572 1 98.25 115 VAL A CA 1
ATOM 912 C C . VAL A 1 115 ? 2.037 -17.469 -4.574 1 98.25 115 VAL A C 1
ATOM 914 O O . VAL A 1 115 ? 3.262 -17.438 -4.438 1 98.25 115 VAL A O 1
ATOM 917 N N . HIS A 1 116 ? 1.481 -18.109 -5.543 1 98.56 116 HIS A N 1
ATOM 918 C CA . HIS A 1 116 ? 2.201 -18.688 -6.676 1 98.56 116 HIS A CA 1
ATOM 919 C C . HIS A 1 116 ? 1.992 -17.844 -7.938 1 98.56 116 HIS A C 1
ATOM 921 O O . HIS A 1 116 ? 0.858 -17.5 -8.273 1 98.56 116 HIS A O 1
ATOM 927 N N . ARG A 1 117 ? 3.021 -17.547 -8.539 1 98.62 117 ARG A N 1
ATOM 928 C CA . ARG A 1 117 ? 2.943 -16.969 -9.875 1 98.62 117 ARG A CA 1
ATOM 929 C C . ARG A 1 117 ? 3.594 -17.875 -10.914 1 98.62 117 ARG A C 1
ATOM 931 O O . ARG A 1 117 ? 4.711 -18.359 -10.711 1 98.62 117 ARG A O 1
ATOM 938 N N . GLU A 1 118 ? 2.949 -18.078 -12.008 1 98.56 118 GLU A N 1
ATOM 939 C CA . GLU A 1 118 ? 3.459 -18.906 -13.102 1 98.56 118 GLU A CA 1
ATOM 940 C C . GLU A 1 118 ? 2.957 -18.391 -14.453 1 98.56 118 GLU A C 1
ATOM 942 O O . GLU A 1 118 ? 1.912 -17.75 -14.531 1 98.56 118 GLU A O 1
ATOM 947 N N . ILE A 1 119 ? 3.744 -18.641 -15.469 1 98.56 119 ILE A N 1
ATOM 948 C CA . ILE A 1 119 ? 3.324 -18.344 -16.844 1 98.56 119 ILE A CA 1
ATOM 949 C C . ILE A 1 119 ? 2.727 -19.594 -17.469 1 98.56 119 ILE A C 1
ATOM 951 O O . ILE A 1 119 ? 3.379 -20.641 -17.547 1 98.56 119 ILE A O 1
ATOM 955 N N . VAL A 1 120 ? 1.507 -19.516 -17.844 1 97.81 120 VAL A N 1
ATOM 956 C CA . VAL A 1 120 ? 0.783 -20.578 -18.531 1 97.81 120 VAL A CA 1
ATOM 957 C C . VAL A 1 120 ? 0.219 -20.047 -19.859 1 97.81 120 VAL A C 1
ATOM 959 O O . VAL A 1 120 ? -0.605 -19.125 -19.859 1 97.81 120 VAL A O 1
ATOM 962 N N . ASP A 1 121 ? 0.66 -20.609 -21.016 1 96.44 121 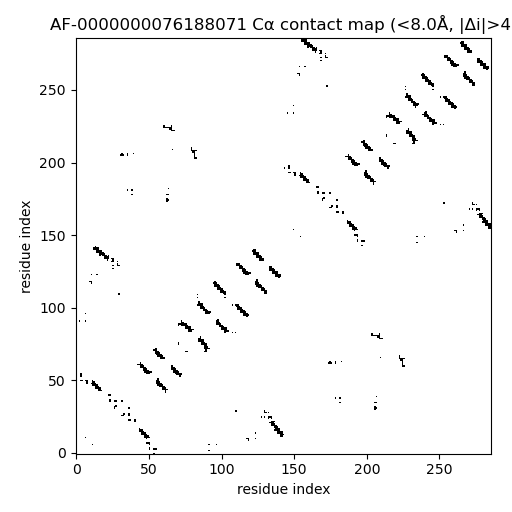ASP A N 1
ATOM 963 C CA . ASP A 1 121 ? 0.21 -20.172 -22.344 1 96.44 121 ASP A CA 1
ATOM 964 C C . ASP A 1 121 ? 0.383 -18.656 -22.516 1 96.44 121 ASP A C 1
ATOM 966 O O . ASP A 1 121 ? -0.556 -17.969 -22.891 1 96.44 121 ASP A O 1
ATOM 970 N N . ASP A 1 122 ? 1.443 -18.078 -22.031 1 96.44 122 ASP A N 1
ATOM 971 C CA . ASP A 1 122 ? 1.878 -16.703 -22.219 1 96.44 122 ASP A CA 1
ATOM 972 C C . ASP A 1 122 ? 1.068 -15.75 -21.328 1 96.44 122 ASP A C 1
ATOM 974 O O . ASP A 1 122 ? 1.074 -14.539 -21.547 1 96.44 122 ASP A O 1
ATOM 978 N N . GLU A 1 123 ? 0.397 -16.328 -20.391 1 98 123 GLU A N 1
ATOM 979 C CA . GLU A 1 123 ? -0.342 -15.523 -19.422 1 98 123 GLU A CA 1
ATOM 980 C C . GLU A 1 123 ? 0.203 -15.727 -18 1 98 123 GLU A C 1
ATOM 982 O O . GLU A 1 123 ? 0.708 -16.797 -17.672 1 98 123 GLU A O 1
ATOM 987 N N . LEU A 1 124 ? 0.077 -14.695 -17.25 1 98.56 124 LEU A N 1
ATOM 988 C CA . LEU A 1 124 ? 0.439 -14.805 -15.836 1 98.56 124 LEU A CA 1
ATOM 989 C C . LEU A 1 124 ? -0.729 -15.344 -15.016 1 98.56 124 LEU A C 1
ATOM 991 O O . LEU A 1 124 ? -1.823 -14.773 -15.039 1 98.56 124 LEU A O 1
ATOM 995 N N . VAL A 1 125 ? -0.507 -16.406 -14.344 1 98.75 125 VAL A N 1
ATOM 996 C CA . VAL A 1 125 ? -1.487 -16.969 -13.422 1 98.75 125 VAL A CA 1
ATOM 997 C C . VAL A 1 125 ? -0.988 -16.844 -11.984 1 98.75 125 VAL A C 1
ATOM 999 O O . VAL A 1 125 ? 0.075 -17.359 -11.641 1 98.75 125 VAL A O 1
ATOM 1002 N N . MET A 1 126 ? -1.738 -16.188 -11.234 1 98.5 126 MET A N 1
ATOM 1003 C CA . MET A 1 126 ? -1.457 -16.016 -9.812 1 98.5 126 MET A CA 1
ATOM 1004 C C . MET A 1 126 ? -2.412 -16.859 -8.969 1 98.5 126 MET A C 1
ATOM 1006 O O . MET A 1 126 ? -3.631 -16.703 -9.07 1 98.5 126 MET A O 1
ATOM 1010 N N . THR A 1 127 ? -1.896 -17.734 -8.195 1 98.75 127 THR A N 1
ATOM 1011 C CA . THR A 1 127 ? -2.707 -18.562 -7.305 1 98.75 127 THR A CA 1
ATOM 1012 C C . THR A 1 127 ? -2.449 -18.203 -5.844 1 98.75 127 THR A C 1
ATOM 1014 O O . THR A 1 127 ? -1.303 -18.188 -5.395 1 98.75 127 THR A O 1
ATOM 1017 N N . LEU A 1 128 ? -3.506 -17.953 -5.156 1 98.31 128 LEU A N 1
ATOM 1018 C CA . LEU A 1 128 ? -3.443 -17.562 -3.756 1 98.31 128 LEU A CA 1
ATOM 1019 C C . LEU A 1 128 ? -3.994 -18.656 -2.85 1 98.31 128 LEU A C 1
ATOM 1021 O O . LEU A 1 128 ? -5.086 -19.172 -3.09 1 98.31 128 LEU A O 1
ATOM 1025 N N . PHE A 1 129 ? -3.223 -18.953 -1.849 1 98.5 129 PHE A N 1
ATOM 1026 C CA . PHE A 1 129 ? -3.602 -19.969 -0.881 1 98.5 129 PHE A CA 1
ATOM 1027 C C . PHE A 1 129 ? -3.764 -19.375 0.509 1 98.5 129 PHE A C 1
ATOM 1029 O O . PHE A 1 129 ? -2.852 -18.719 1.019 1 98.5 129 PHE A O 1
ATOM 1036 N N . VAL A 1 130 ? -4.91 -19.594 1.124 1 97.75 130 VAL A N 1
ATOM 1037 C CA . VAL A 1 130 ? -5.137 -19.203 2.514 1 97.75 130 VAL A CA 1
ATOM 1038 C C . VAL A 1 130 ? -6.125 -20.172 3.162 1 97.75 130 VAL A C 1
ATOM 1040 O O . VAL A 1 130 ? -7.273 -20.281 2.727 1 97.75 130 VAL A O 1
ATOM 1043 N N . GLY A 1 131 ? -5.688 -20.797 4.234 1 96.19 131 GLY A N 1
ATOM 1044 C CA . GLY A 1 131 ? -6.531 -21.844 4.773 1 96.19 131 GLY A CA 1
ATOM 1045 C C . GLY A 1 131 ? -6.914 -22.891 3.738 1 96.19 131 GLY A C 1
ATOM 1046 O O . GLY A 1 131 ? -6.047 -23.453 3.066 1 96.19 131 GLY A O 1
ATOM 1047 N N . ASP A 1 132 ? -8.258 -23.094 3.619 1 97.12 132 ASP A N 1
ATOM 1048 C CA . ASP A 1 132 ? -8.742 -24.078 2.66 1 97.12 132 ASP A CA 1
ATOM 1049 C C . ASP A 1 132 ? -9.172 -23.422 1.355 1 97.12 132 ASP A C 1
ATOM 1051 O O . ASP A 1 132 ? -9.664 -24.078 0.442 1 97.12 132 ASP A O 1
ATOM 1055 N N . VAL A 1 133 ? -8.93 -22.203 1.296 1 98.5 133 VAL A N 1
ATOM 1056 C CA . VAL A 1 133 ? -9.406 -21.453 0.139 1 98.5 133 VAL A CA 1
ATOM 1057 C C . VAL A 1 133 ? -8.273 -21.266 -0.866 1 98.5 133 VAL A C 1
ATOM 1059 O O . VAL A 1 133 ? -7.145 -20.953 -0.486 1 98.5 133 VAL A O 1
ATOM 1062 N N . VAL A 1 134 ? -8.578 -21.531 -2.096 1 98.69 134 VAL A N 1
ATOM 1063 C CA . VAL A 1 134 ? -7.656 -21.297 -3.203 1 98.69 134 VAL A CA 1
ATOM 1064 C C . VAL A 1 134 ? -8.312 -20.391 -4.238 1 98.69 134 VAL A C 1
ATOM 1066 O O . VAL A 1 134 ? -9.453 -20.625 -4.645 1 98.69 134 VAL A O 1
ATOM 1069 N N . CYS A 1 135 ? -7.637 -19.328 -4.609 1 98.62 135 CYS A N 1
ATOM 1070 C CA . CYS A 1 135 ? -8.094 -18.375 -5.617 1 98.62 135 CYS A CA 1
ATOM 1071 C C . CYS A 1 135 ? -7.09 -18.281 -6.758 1 98.62 135 CYS A C 1
ATOM 1073 O O . CYS A 1 135 ? -5.879 -18.359 -6.539 1 98.62 135 CYS A O 1
ATOM 1075 N N . LYS A 1 136 ? -7.598 -18.156 -7.961 1 98.69 136 LYS A N 1
ATOM 1076 C CA . LYS A 1 136 ? -6.734 -17.938 -9.117 1 98.69 136 LYS A CA 1
ATOM 1077 C C . LYS A 1 136 ? -7.09 -16.656 -9.844 1 98.69 136 LYS A C 1
ATOM 1079 O O . LYS A 1 136 ? -8.266 -16.359 -10.07 1 98.69 136 LYS A O 1
ATOM 1084 N N . ARG A 1 137 ? -6.113 -15.93 -10.133 1 98.25 137 ARG A N 1
ATOM 1085 C CA . ARG A 1 137 ? -6.25 -14.695 -10.898 1 98.25 137 ARG A CA 1
ATOM 1086 C C . ARG A 1 137 ? -5.406 -14.742 -12.172 1 98.25 137 ARG A C 1
ATOM 1088 O O . ARG A 1 137 ? -4.246 -15.164 -12.133 1 98.25 137 ARG A O 1
ATOM 1095 N N . PHE A 1 138 ? -5.938 -14.281 -13.273 1 98.62 138 PHE A N 1
ATOM 1096 C CA . PHE A 1 138 ? -5.324 -14.43 -14.586 1 98.62 138 PHE A CA 1
ATOM 1097 C C . PHE A 1 138 ? -5.016 -13.062 -15.195 1 98.62 138 PHE A C 1
ATOM 1099 O O . PHE A 1 138 ? -5.867 -12.172 -15.195 1 98.62 138 PHE A O 1
ATOM 1106 N N . PHE A 1 139 ? -3.807 -12.938 -15.688 1 98.38 139 PHE A N 1
ATOM 1107 C CA . PHE A 1 139 ? -3.336 -11.672 -16.234 1 98.38 139 PHE A CA 1
ATOM 1108 C C . PHE A 1 139 ? -2.812 -11.852 -17.656 1 98.38 139 PHE A C 1
ATOM 1110 O O . PHE A 1 139 ? -2.232 -12.883 -17.984 1 98.38 139 PHE A O 1
ATOM 1117 N N . LYS A 1 140 ? -2.988 -10.836 -18.422 1 98.06 140 LYS A N 1
ATOM 1118 C CA . LYS A 1 140 ? -2.373 -10.742 -19.734 1 98.06 140 LYS A CA 1
ATOM 1119 C C . LYS A 1 140 ? -1.298 -9.656 -19.766 1 98.06 140 LYS A C 1
ATOM 1121 O O . LYS A 1 140 ? -1.436 -8.625 -19.125 1 98.06 140 LYS A O 1
ATOM 1126 N N . LYS A 1 141 ? -0.35 -9.883 -20.578 1 97.31 141 LYS A N 1
ATOM 1127 C CA . LYS A 1 141 ? 0.732 -8.914 -20.703 1 97.31 141 LYS A CA 1
ATOM 1128 C C . LYS A 1 141 ? 0.256 -7.66 -21.438 1 97.31 141 LYS A C 1
ATOM 1130 O O . LYS A 1 141 ? -0.452 -7.75 -22.438 1 97.31 141 LYS A O 1
ATOM 1135 N N . MET A 1 142 ? 0.72 -6.625 -20.734 1 94.38 142 MET A N 1
ATOM 1136 C CA . MET A 1 142 ? 0.387 -5.352 -21.375 1 94.38 142 MET A CA 1
ATOM 1137 C C . MET A 1 142 ? 1.413 -4.984 -22.438 1 94.38 142 MET A C 1
ATOM 1139 O O . MET A 1 142 ? 2.586 -5.348 -22.328 1 94.38 142 MET A O 1
ATOM 1143 N N . LYS A 1 143 ? 1.085 -4.566 -23.609 1 75.75 143 LYS A N 1
ATOM 1144 C CA . LYS A 1 143 ? 1.94 -4.176 -24.719 1 75.75 143 LYS A CA 1
ATOM 1145 C C . LYS A 1 143 ? 2.705 -2.895 -24.406 1 75.75 143 LYS A C 1
ATOM 1147 O O . LYS A 1 143 ? 2.217 -2.039 -23.672 1 75.75 143 LYS A O 1
ATOM 1152 N N . MET B 1 1 ? 17.281 14.086 17.969 1 64.31 1 MET B N 1
ATOM 1153 C CA . MET B 1 1 ? 16.688 13.133 18.891 1 64.31 1 MET B CA 1
ATOM 1154 C C . MET B 1 1 ? 15.477 13.742 19.594 1 64.31 1 MET B C 1
ATOM 1156 O O . MET B 1 1 ? 14.422 13.109 19.703 1 64.31 1 MET B O 1
ATOM 1160 N N . GLU B 1 2 ? 15.609 15.039 19.859 1 82.81 2 GLU B N 1
ATOM 1161 C CA . GLU B 1 2 ? 14.57 15.727 20.625 1 82.81 2 GLU B CA 1
ATOM 1162 C C . GLU B 1 2 ? 13.297 15.906 19.797 1 82.81 2 GLU B C 1
ATOM 1164 O O . GLU B 1 2 ? 12.195 15.703 20.312 1 82.81 2 GLU B O 1
ATOM 1169 N N . VAL B 1 3 ? 13.484 16.109 18.516 1 91.31 3 VAL B N 1
ATOM 1170 C CA . VAL B 1 3 ? 12.32 16.391 17.688 1 91.31 3 VAL B CA 1
ATOM 1171 C C . VAL B 1 3 ? 11.477 15.133 17.516 1 91.31 3 VAL B C 1
ATOM 1173 O O . VAL B 1 3 ? 10.242 15.203 17.516 1 91.31 3 VAL B O 1
ATOM 1176 N N . TYR B 1 4 ? 12.055 13.984 17.5 1 93.5 4 TYR B N 1
ATOM 1177 C CA . TYR B 1 4 ? 11.32 12.734 17.312 1 93.5 4 TYR B CA 1
ATOM 1178 C C . TYR B 1 4 ? 10.516 12.398 18.562 1 93.5 4 TYR B C 1
ATOM 1180 O O . TYR B 1 4 ? 9.422 11.844 18.469 1 93.5 4 TYR B O 1
ATOM 1188 N N . THR B 1 5 ? 11.094 12.789 19.656 1 93.19 5 THR B N 1
ATOM 1189 C CA . THR B 1 5 ? 10.367 12.586 20.891 1 93.19 5 THR B CA 1
ATOM 1190 C C . THR B 1 5 ? 9.102 13.445 20.922 1 93.19 5 THR B C 1
ATOM 1192 O O . THR B 1 5 ? 8.039 12.977 21.328 1 93.19 5 THR B O 1
ATOM 1195 N N . GLU B 1 6 ? 9.227 14.656 20.516 1 94.06 6 GLU B N 1
ATOM 1196 C CA . GLU B 1 6 ? 8.07 15.547 20.438 1 94.06 6 GLU B CA 1
ATOM 1197 C C . GLU B 1 6 ? 7.012 15.008 19.484 1 94.06 6 GLU B C 1
ATOM 1199 O O . GLU B 1 6 ? 5.82 15.023 19.797 1 94.06 6 GLU B O 1
ATOM 1204 N N . VAL B 1 7 ? 7.441 14.586 18.297 1 96.38 7 VAL B N 1
ATOM 1205 C CA . VAL B 1 7 ? 6.52 14.039 17.297 1 96.38 7 VAL B CA 1
ATOM 1206 C C . VAL B 1 7 ? 5.809 12.82 17.875 1 96.38 7 VAL B C 1
ATOM 1208 O O . VAL B 1 7 ? 4.594 12.672 17.719 1 96.38 7 VAL B O 1
ATOM 1211 N N . GLU B 1 8 ? 6.516 11.984 18.531 1 95.19 8 GLU B N 1
ATOM 1212 C CA . GLU B 1 8 ? 5.938 10.789 19.125 1 95.19 8 GLU B CA 1
ATOM 1213 C C . GLU B 1 8 ? 4.887 11.141 20.172 1 95.19 8 GLU B C 1
ATOM 1215 O O . GLU B 1 8 ? 3.818 10.523 20.219 1 95.19 8 GLU B O 1
ATOM 1220 N N . GLN B 1 9 ? 5.18 12.07 21.016 1 94.75 9 GLN B N 1
ATOM 1221 C CA . GLN B 1 9 ? 4.254 12.484 22.078 1 94.75 9 GLN B CA 1
ATOM 1222 C C . GLN B 1 9 ? 2.984 13.094 21.484 1 94.75 9 GLN B C 1
ATOM 1224 O O . GLN B 1 9 ? 1.886 12.859 21.984 1 94.75 9 GLN B O 1
ATOM 1229 N N . LYS B 1 10 ? 3.15 13.82 20.484 1 96.06 10 LYS B N 1
ATOM 1230 C CA . LYS B 1 10 ? 2.039 14.562 19.906 1 96.06 10 LYS B CA 1
ATOM 1231 C C . LYS B 1 10 ? 1.191 13.672 19 1 96.06 10 LYS B C 1
ATOM 1233 O O . LYS B 1 10 ? -0.039 13.711 19.062 1 96.06 10 LYS B O 1
ATOM 1238 N N . PHE B 1 11 ? 1.868 12.859 18.141 1 97.81 11 PHE B N 1
ATOM 1239 C CA . PHE B 1 11 ? 1.155 12.18 17.062 1 97.81 11 PHE B CA 1
ATOM 1240 C C . PHE B 1 11 ? 1.119 10.672 17.312 1 97.81 11 PHE B C 1
ATOM 1242 O O . PHE B 1 11 ? 0.317 9.961 16.703 1 97.81 11 PHE B O 1
ATOM 1249 N N . GLY B 1 12 ? 2.006 10.164 18.125 1 97 12 GLY B N 1
ATOM 1250 C CA . GLY B 1 12 ? 2.154 8.734 18.312 1 97 12 GLY B CA 1
ATOM 1251 C C . GLY B 1 12 ? 0.875 8.055 18.766 1 97 12 GLY B C 1
ATOM 1252 O O . GLY B 1 12 ? 0.118 8.609 19.562 1 97 12 GLY B O 1
ATOM 1253 N N . GLY B 1 13 ? 0.628 6.852 18.141 1 96.56 13 GLY B N 1
ATOM 1254 C CA . GLY B 1 13 ? -0.546 6.078 18.5 1 96.56 13 GLY B CA 1
ATOM 1255 C C . GLY B 1 13 ? -1.431 5.738 17.312 1 96.56 13 GLY B C 1
ATOM 1256 O O . GLY B 1 13 ? -0.992 5.812 16.156 1 96.56 13 GLY B O 1
ATOM 1257 N N . ARG B 1 14 ? -2.682 5.246 17.578 1 96.62 14 ARG B N 1
ATOM 1258 C CA . ARG B 1 14 ? -3.656 4.859 16.578 1 96.62 14 ARG B CA 1
ATOM 1259 C C . ARG B 1 14 ? -4.797 5.867 16.5 1 96.62 14 ARG B C 1
ATOM 1261 O O . ARG B 1 14 ? -5.27 6.355 17.516 1 96.62 14 ARG B O 1
ATOM 1268 N N . TRP B 1 15 ? -5.094 6.188 15.289 1 97.88 15 TRP B N 1
ATOM 1269 C CA . TRP B 1 15 ? -6.117 7.191 15.016 1 97.88 15 TRP B CA 1
ATOM 1270 C C . TRP B 1 15 ? -7.16 6.648 14.039 1 97.88 15 TRP B C 1
ATOM 1272 O O . TRP B 1 15 ? -6.82 5.969 13.07 1 97.88 15 TRP B O 1
ATOM 1282 N N . LYS B 1 16 ? -8.445 6.961 14.367 1 96.5 16 LYS B N 1
ATOM 1283 C CA . LYS B 1 16 ? -9.539 6.523 13.508 1 96.5 16 LYS B CA 1
ATOM 1284 C C . LYS B 1 16 ? -10.289 7.723 12.922 1 96.5 16 LYS B C 1
ATOM 1286 O O . LYS B 1 16 ? -10.633 8.656 13.641 1 96.5 16 LYS B O 1
ATOM 1291 N N . ILE B 1 17 ? -10.492 7.621 11.594 1 97.06 17 ILE B N 1
ATOM 1292 C CA . ILE B 1 17 ? -11.172 8.711 10.914 1 97.06 17 ILE B CA 1
ATOM 1293 C C . ILE B 1 17 ? -12.648 8.727 11.312 1 97.06 17 ILE B C 1
ATOM 1295 O O . ILE B 1 17 ? -13.273 7.672 11.445 1 97.06 17 ILE B O 1
ATOM 1299 N N . TYR B 1 18 ? -13.195 9.969 11.414 1 96.31 18 TYR B N 1
ATOM 1300 C CA . TYR B 1 18 ? -14.633 10.039 11.664 1 96.31 18 TYR B CA 1
ATOM 1301 C C . TYR B 1 18 ? -15.305 11.039 10.727 1 96.31 18 TYR B C 1
ATOM 1303 O O . TYR B 1 18 ? -16.531 11.07 10.625 1 96.31 18 TYR B O 1
ATOM 1311 N N . LYS B 1 19 ? -14.484 11.844 10.031 1 96.5 19 LYS B N 1
ATOM 1312 C CA . LYS B 1 19 ? -15.023 12.883 9.164 1 96.5 19 LYS B CA 1
ATOM 1313 C C . LYS B 1 19 ? -14.016 13.281 8.086 1 96.5 19 LYS B C 1
ATOM 1315 O O . LYS B 1 19 ? -12.805 13.289 8.328 1 96.5 19 LYS B O 1
ATOM 1320 N N . SER B 1 20 ? -14.562 13.562 6.914 1 97.69 20 SER B N 1
ATOM 1321 C CA . SER B 1 20 ? -13.75 14.133 5.848 1 97.69 20 SER B CA 1
ATOM 1322 C C . SER B 1 20 ? -14.461 15.297 5.176 1 97.69 20 SER B C 1
ATOM 1324 O O . SER B 1 20 ? -15.688 15.32 5.086 1 97.69 20 SER B O 1
ATOM 1326 N N . GLU B 1 21 ? -13.672 16.281 4.809 1 98.31 21 GLU B N 1
ATOM 1327 C CA . GLU B 1 21 ? -14.148 17.422 4.023 1 98.31 21 GLU B CA 1
ATOM 1328 C C . GLU B 1 21 ? -13.469 17.469 2.656 1 98.31 21 GLU B C 1
ATOM 1330 O O . GLU B 1 21 ? -12.242 17.516 2.57 1 98.31 21 GLU B O 1
ATOM 1335 N N . ASN B 1 22 ? -14.305 17.453 1.536 1 98.12 22 ASN B N 1
ATOM 1336 C CA . ASN B 1 22 ? -13.828 17.641 0.17 1 98.12 22 ASN B CA 1
ATOM 1337 C C . ASN B 1 22 ? -12.945 16.484 -0.275 1 98.12 22 ASN B C 1
ATOM 1339 O O . ASN B 1 22 ? -12.039 16.656 -1.09 1 98.12 22 ASN B O 1
ATOM 1343 N N . PHE B 1 23 ? -13.203 15.305 0.296 1 97.31 23 PHE B N 1
ATOM 1344 C CA . PHE B 1 23 ? -12.367 14.156 -0.007 1 97.31 23 PHE B CA 1
ATOM 1345 C C . PHE B 1 23 ? -12.633 13.648 -1.419 1 97.31 23 PHE B C 1
ATOM 1347 O O . PHE B 1 23 ? -11.703 13.273 -2.137 1 97.31 23 PHE B O 1
ATOM 1354 N N . GLU B 1 24 ? -13.922 13.633 -1.815 1 96.12 24 GLU B N 1
ATOM 1355 C CA . GLU B 1 24 ? -14.25 13.188 -3.17 1 96.12 24 GLU B CA 1
ATOM 1356 C C . GLU B 1 24 ? -13.547 14.055 -4.215 1 96.12 24 GLU B C 1
ATOM 1358 O O . GLU B 1 24 ? -13.031 13.539 -5.207 1 96.12 24 GLU B O 1
ATOM 1363 N N . ALA B 1 25 ? -13.508 15.352 -4.07 1 97.06 25 ALA B N 1
ATOM 1364 C CA . ALA B 1 25 ? -12.82 16.266 -4.984 1 97.06 25 ALA B CA 1
ATOM 1365 C C . ALA B 1 25 ? -11.328 15.961 -5.047 1 97.06 25 ALA B C 1
ATOM 1367 O O . ALA B 1 25 ? -10.727 16.016 -6.117 1 97.06 25 ALA B O 1
ATOM 1368 N N . PHE B 1 26 ? -10.797 15.648 -3.893 1 96.44 26 PHE B N 1
ATOM 1369 C CA . PHE B 1 26 ? -9.391 15.273 -3.846 1 96.44 26 PHE B CA 1
ATOM 1370 C C . PHE B 1 26 ? -9.141 14.016 -4.676 1 96.44 26 PHE B C 1
ATOM 1372 O O . PHE B 1 26 ? -8.219 13.984 -5.496 1 96.44 26 PHE B O 1
ATOM 1379 N N . LEU B 1 27 ? -9.992 13.023 -4.508 1 94.56 27 LEU B N 1
ATOM 1380 C CA . LEU B 1 27 ? -9.852 11.773 -5.246 1 94.56 27 LEU B CA 1
ATOM 1381 C C . LEU B 1 27 ? -9.992 12.016 -6.746 1 94.56 27 LEU B C 1
ATOM 1383 O O . LEU B 1 27 ? -9.258 11.422 -7.543 1 94.56 27 LEU B O 1
ATOM 1387 N N . GLN B 1 28 ? -10.898 12.867 -7.074 1 94.56 28 GLN B N 1
ATOM 1388 C CA . GLN B 1 28 ? -11.062 13.219 -8.477 1 94.56 28 GLN B CA 1
ATOM 1389 C C . GLN B 1 28 ? -9.805 13.883 -9.031 1 94.56 28 GLN B C 1
ATOM 1391 O O . GLN B 1 28 ? -9.359 13.555 -10.133 1 94.56 28 GLN B O 1
ATOM 1396 N N . GLU B 1 29 ? -9.234 14.742 -8.281 1 94.56 29 GLU B N 1
ATOM 1397 C CA . GLU B 1 29 ? -8.062 15.5 -8.719 1 94.56 29 GLU B CA 1
ATOM 1398 C C . GLU B 1 29 ? -6.859 14.586 -8.914 1 94.56 29 GLU B C 1
ATOM 1400 O O . GLU B 1 29 ? -6.02 14.828 -9.781 1 94.56 29 GLU B O 1
ATOM 1405 N N . VAL B 1 30 ? -6.828 13.484 -8.078 1 91 30 VAL B N 1
ATOM 1406 C CA . VAL B 1 30 ? -5.684 12.594 -8.195 1 91 30 VAL B CA 1
ATOM 1407 C C . VAL B 1 30 ? -6.004 11.469 -9.18 1 91 30 VAL B C 1
ATOM 1409 O O . VAL B 1 30 ? -5.23 10.516 -9.312 1 91 30 VAL B O 1
ATOM 1412 N N . GLY B 1 31 ? -7.102 11.414 -9.742 1 89.31 31 GLY B N 1
ATOM 1413 C CA . GLY B 1 31 ? -7.355 10.562 -10.891 1 89.31 31 GLY B CA 1
ATOM 1414 C C . GLY B 1 31 ? -8.133 9.312 -10.547 1 89.31 31 GLY B C 1
ATOM 1415 O O . GLY B 1 31 ? -8.109 8.336 -11.297 1 89.31 31 GLY B O 1
ATOM 1416 N N . VAL B 1 32 ? -8.836 9.312 -9.43 1 89.94 32 VAL B N 1
ATOM 1417 C CA . VAL B 1 32 ? -9.641 8.156 -9.047 1 89.94 32 VAL B CA 1
ATOM 1418 C C . VAL B 1 32 ? -11.008 8.227 -9.734 1 89.94 32 VAL B C 1
ATOM 1420 O O . VAL B 1 32 ? -11.664 9.273 -9.719 1 89.94 32 VAL B O 1
ATOM 1423 N N . ASN B 1 33 ? -11.375 7.211 -10.398 1 89.94 33 ASN B N 1
ATOM 1424 C CA . ASN B 1 33 ? -12.648 7.207 -11.109 1 89.94 33 ASN B CA 1
ATOM 1425 C C . ASN B 1 33 ? -13.836 7.254 -10.156 1 89.94 33 ASN B C 1
ATOM 1427 O O . ASN B 1 33 ? -13.664 7.113 -8.938 1 89.94 33 ASN B O 1
ATOM 1431 N N . ALA B 1 34 ? -14.992 7.477 -10.695 1 92.12 34 ALA B N 1
ATOM 1432 C CA . ALA B 1 34 ? -16.188 7.781 -9.906 1 92.12 34 ALA B CA 1
ATOM 1433 C C . ALA B 1 34 ? -16.578 6.598 -9.039 1 92.12 34 ALA B C 1
ATOM 1435 O O . ALA B 1 34 ? -16.984 6.773 -7.887 1 92.12 34 ALA B O 1
ATOM 1436 N N . LEU B 1 35 ? -16.5 5.367 -9.5 1 85.75 35 LEU B N 1
ATOM 1437 C CA . LEU B 1 35 ? -16.891 4.188 -8.742 1 85.75 35 LEU B CA 1
ATOM 1438 C C . LEU B 1 35 ? -15.992 3.986 -7.531 1 85.75 35 LEU B C 1
ATOM 1440 O O . LEU B 1 35 ? -16.469 3.779 -6.414 1 85.75 35 LEU B O 1
ATOM 1444 N N . LEU B 1 36 ? -14.734 4.105 -7.734 1 88.38 36 LEU B N 1
ATOM 1445 C CA . LEU B 1 36 ? -13.773 3.941 -6.645 1 88.38 36 LEU B CA 1
ATOM 1446 C C . LEU B 1 36 ? -13.883 5.09 -5.648 1 88.38 36 LEU B C 1
ATOM 1448 O O . LEU B 1 36 ? -13.688 4.898 -4.445 1 88.38 36 LEU B O 1
ATOM 1452 N N . ARG B 1 37 ? -14.227 6.27 -6.156 1 93.5 37 ARG B N 1
ATOM 1453 C CA . ARG B 1 37 ? -14.406 7.41 -5.262 1 93.5 37 ARG B CA 1
ATOM 1454 C C . ARG B 1 37 ? -15.57 7.176 -4.301 1 93.5 37 ARG B C 1
ATOM 1456 O O . ARG B 1 37 ? -15.469 7.484 -3.111 1 93.5 37 ARG B O 1
ATOM 1463 N N . LYS B 1 38 ? -16.594 6.664 -4.801 1 90.81 38 LYS B N 1
ATOM 1464 C CA . LYS B 1 38 ? -17.781 6.41 -3.99 1 90.81 38 LYS B CA 1
ATOM 1465 C C . LYS B 1 38 ? -17.469 5.441 -2.852 1 90.81 38 LYS B C 1
ATOM 1467 O O . LYS B 1 38 ? -17.984 5.59 -1.743 1 90.81 38 LYS B O 1
ATOM 1472 N N . VAL B 1 39 ? -16.656 4.559 -3.051 1 88.19 39 VAL B N 1
ATOM 1473 C CA . VAL B 1 39 ? -16.312 3.561 -2.043 1 88.19 39 VAL B CA 1
ATOM 1474 C C . VAL B 1 39 ? -15.281 4.137 -1.075 1 88.19 39 VAL B C 1
ATOM 1476 O O . VAL B 1 39 ? -15.398 3.965 0.141 1 88.19 39 VAL B O 1
ATOM 1479 N N . ALA B 1 40 ? -14.359 4.762 -1.682 1 90.25 40 ALA B N 1
ATOM 1480 C CA . ALA B 1 40 ? -13.273 5.316 -0.868 1 90.25 40 ALA B CA 1
ATOM 1481 C C . ALA B 1 40 ? -13.82 6.262 0.198 1 90.25 40 ALA B C 1
ATOM 1483 O O . ALA B 1 40 ? -13.32 6.293 1.325 1 90.25 40 ALA B O 1
ATOM 1484 N N . THR B 1 41 ? -14.82 7 -0.162 1 92.38 41 THR B N 1
ATOM 1485 C CA . THR B 1 41 ? -15.367 7.992 0.752 1 92.38 41 THR B CA 1
ATOM 1486 C C . THR B 1 41 ? -16.141 7.32 1.883 1 92.38 41 THR B C 1
ATOM 1488 O O . THR B 1 41 ? -16.453 7.953 2.891 1 92.38 41 THR B O 1
ATOM 1491 N N . LYS B 1 42 ? -16.344 6.035 1.729 1 88.94 42 LYS B N 1
ATOM 1492 C CA . LYS B 1 42 ? -17.109 5.32 2.742 1 88.94 42 LYS B CA 1
ATOM 1493 C C . LYS B 1 42 ? -16.203 4.48 3.633 1 88.94 42 LYS B C 1
ATOM 1495 O O . LYS B 1 42 ? -16.656 3.9 4.621 1 88.94 42 LYS B O 1
ATOM 1500 N N . VAL B 1 43 ? -15.031 4.352 3.207 1 87.5 43 VAL B N 1
ATOM 1501 C CA . VAL B 1 43 ? -14.078 3.592 4.008 1 87.5 43 VAL B CA 1
ATOM 1502 C C . VAL B 1 43 ? -13.539 4.465 5.141 1 87.5 43 VAL B C 1
ATOM 1504 O O . VAL B 1 43 ? -13.281 5.652 4.949 1 87.5 43 VAL B O 1
ATOM 1507 N N . SER B 1 44 ? -13.445 3.896 6.312 1 87.38 44 SER B N 1
ATOM 1508 C CA . SER B 1 44 ? -12.883 4.562 7.48 1 87.38 44 SER B CA 1
ATOM 1509 C C . SER B 1 44 ? -11.508 4.008 7.828 1 87.38 44 SER B C 1
ATOM 1511 O O . SER B 1 44 ? -11.383 3.117 8.672 1 87.38 44 SER B O 1
ATOM 1513 N N . PRO B 1 45 ? -10.539 4.562 7.297 1 91.06 45 PRO B N 1
ATOM 1514 C CA . PRO B 1 45 ? -9.203 4.031 7.574 1 91.06 45 PRO B CA 1
ATOM 1515 C C . PRO B 1 45 ? -8.719 4.363 8.984 1 91.06 45 PRO B C 1
ATOM 1517 O O . PRO B 1 45 ? -9.219 5.301 9.609 1 91.06 45 PRO B O 1
ATOM 1520 N N . GLU B 1 46 ? -7.836 3.412 9.422 1 92.88 46 GLU B N 1
ATOM 1521 C CA . GLU B 1 46 ? -7.062 3.646 10.633 1 92.88 46 GLU B CA 1
ATOM 1522 C C . GLU B 1 46 ? -5.605 3.959 10.305 1 92.88 46 GLU B C 1
ATOM 1524 O O . GLU B 1 46 ? -5.023 3.359 9.398 1 92.88 46 GLU B O 1
ATOM 1529 N N . THR B 1 47 ? -5.121 4.914 11.102 1 95.06 47 THR B N 1
ATOM 1530 C CA . THR B 1 47 ? -3.703 5.207 10.914 1 95.06 47 THR B CA 1
ATOM 1531 C C . THR B 1 47 ? -2.934 5.039 12.219 1 95.06 47 THR B C 1
ATOM 1533 O O . THR B 1 47 ? -3.438 5.387 13.289 1 95.06 47 THR B O 1
ATOM 1536 N N . GLU B 1 48 ? -1.789 4.48 12.109 1 94.94 48 GLU B N 1
ATOM 1537 C CA . GLU B 1 48 ? -0.868 4.34 13.234 1 94.94 48 GLU B CA 1
ATOM 1538 C C . GLU B 1 48 ? 0.436 5.09 12.977 1 94.94 48 GLU B C 1
ATOM 1540 O O . GLU B 1 48 ? 1.064 4.91 11.938 1 94.94 48 GLU B O 1
ATOM 1545 N N . LEU B 1 49 ? 0.811 5.949 13.891 1 96.69 49 LEU B N 1
ATOM 1546 C CA . LEU B 1 49 ? 2.084 6.656 13.844 1 96.69 49 LEU B CA 1
ATOM 1547 C C . LEU B 1 49 ? 3.004 6.199 14.969 1 96.69 49 LEU B C 1
ATOM 1549 O O . LEU B 1 49 ? 2.613 6.207 16.141 1 96.69 49 LEU B O 1
ATOM 1553 N N . THR B 1 50 ? 4.172 5.785 14.539 1 94.75 50 THR B N 1
ATOM 1554 C CA . THR B 1 50 ? 5.176 5.359 15.5 1 94.75 50 THR B CA 1
ATOM 1555 C C . THR B 1 50 ? 6.535 5.973 15.18 1 94.75 50 THR B C 1
ATOM 1557 O O . THR B 1 50 ? 6.777 6.387 14.047 1 94.75 50 THR B O 1
ATOM 1560 N N . MET B 1 51 ? 7.332 6.121 16.219 1 93.12 51 MET B N 1
ATOM 1561 C CA . MET B 1 51 ? 8.703 6.59 16.062 1 93.12 51 MET B CA 1
ATOM 1562 C C . MET B 1 51 ? 9.695 5.594 16.656 1 93.12 51 MET B C 1
ATOM 1564 O O . MET B 1 51 ? 9.492 5.113 17.781 1 93.12 51 MET B O 1
ATOM 1568 N N . SER B 1 52 ? 10.578 5.164 15.773 1 86.81 52 SER B N 1
ATOM 1569 C CA . SER B 1 52 ? 11.641 4.277 16.234 1 86.81 52 SER B CA 1
ATOM 1570 C C . SER B 1 52 ? 12.922 4.477 15.445 1 86.81 52 SER B C 1
ATOM 1572 O O . SER B 1 52 ? 12.883 4.605 14.219 1 86.81 52 SER B O 1
ATOM 1574 N N . GLY B 1 53 ? 14.102 4.535 16.172 1 85.81 53 GLY B N 1
ATOM 1575 C CA . GLY B 1 53 ? 15.391 4.562 15.508 1 85.81 53 GLY B CA 1
ATOM 1576 C C . GLY B 1 53 ? 15.586 5.793 14.641 1 85.81 53 GLY B C 1
ATOM 1577 O O . GLY B 1 53 ? 16.203 5.715 13.578 1 85.81 53 GLY B O 1
ATOM 1578 N N . GLY B 1 54 ? 14.969 6.855 15.039 1 89.19 54 GLY B N 1
ATOM 1579 C CA . GLY B 1 54 ? 15.141 8.078 14.273 1 89.19 54 GLY B CA 1
ATOM 1580 C C . GLY B 1 54 ? 14.281 8.133 13.031 1 89.19 54 GLY B C 1
ATOM 1581 O O . GLY B 1 54 ? 14.586 8.859 12.086 1 89.19 54 GLY B O 1
ATOM 1582 N N . LYS B 1 55 ? 13.312 7.324 13 1 94.94 55 LYS B N 1
ATOM 1583 C CA . LYS B 1 55 ? 12.406 7.324 11.852 1 94.94 55 LYS B CA 1
ATOM 1584 C C . LYS B 1 55 ? 10.953 7.449 12.305 1 94.94 55 LYS B C 1
ATOM 1586 O O . LYS B 1 55 ? 10.617 7.094 13.438 1 94.94 55 LYS B O 1
ATOM 1591 N N . ILE B 1 56 ? 10.242 8 11.383 1 96.69 56 ILE B N 1
ATOM 1592 C CA . ILE B 1 56 ? 8.789 8.062 11.539 1 96.69 56 ILE B CA 1
ATOM 1593 C C . ILE B 1 56 ? 8.133 7.02 10.633 1 96.69 56 ILE B C 1
ATOM 1595 O O . ILE B 1 56 ? 8.477 6.91 9.453 1 96.69 56 ILE B O 1
ATOM 1599 N N . LYS B 1 57 ? 7.277 6.266 11.25 1 94.62 57 LYS B N 1
ATOM 1600 C CA . LYS B 1 57 ? 6.492 5.293 10.5 1 94.62 57 LYS B CA 1
ATOM 1601 C C . LYS B 1 57 ? 5.004 5.625 10.555 1 94.62 57 LYS B C 1
ATOM 1603 O O . LYS B 1 57 ? 4.441 5.805 11.641 1 94.62 57 LYS B O 1
ATOM 1608 N N . ILE B 1 58 ? 4.379 5.699 9.414 1 95.38 58 ILE B N 1
ATOM 1609 C CA . ILE B 1 58 ? 2.939 5.91 9.305 1 95.38 58 ILE B CA 1
ATOM 1610 C C . ILE B 1 58 ? 2.303 4.742 8.555 1 95.38 58 ILE B C 1
ATOM 1612 O O . ILE B 1 58 ? 2.604 4.516 7.379 1 95.38 58 ILE B O 1
ATOM 1616 N N . ALA B 1 59 ? 1.435 4.055 9.242 1 92 59 ALA B N 1
ATOM 1617 C CA . ALA B 1 59 ? 0.72 2.939 8.625 1 92 59 ALA B CA 1
ATOM 1618 C C . ALA B 1 59 ? -0.769 3.248 8.492 1 92 59 ALA B C 1
ATOM 1620 O O . ALA B 1 59 ? -1.43 3.58 9.477 1 92 59 ALA B O 1
ATOM 1621 N N . MET B 1 60 ? -1.208 3.295 7.266 1 92.12 60 MET B N 1
ATOM 1622 C CA . MET B 1 60 ? -2.635 3.445 6.996 1 92.12 60 MET B CA 1
ATOM 1623 C C . MET B 1 60 ? -3.273 2.098 6.68 1 92.12 60 MET B C 1
ATOM 1625 O O . MET B 1 60 ? -2.85 1.41 5.746 1 92.12 60 MET B O 1
ATOM 1629 N N . LYS B 1 61 ? -4.297 1.772 7.43 1 88.69 61 LYS B N 1
ATOM 1630 C CA . LYS B 1 61 ? -4.941 0.468 7.312 1 88.69 61 LYS B CA 1
ATOM 1631 C C . LYS B 1 61 ? -6.391 0.611 6.848 1 88.69 61 LYS B C 1
ATOM 1633 O O . LYS B 1 61 ? -7.18 1.317 7.477 1 88.69 61 LYS B O 1
ATOM 1638 N N . THR B 1 62 ? -6.66 0.041 5.758 1 85.12 62 THR B N 1
ATOM 1639 C CA . THR B 1 62 ? -8.039 -0.13 5.324 1 85.12 62 THR B CA 1
ATOM 1640 C C . THR B 1 62 ? -8.422 -1.606 5.309 1 85.12 62 THR B C 1
ATOM 1642 O O . THR B 1 62 ? -7.66 -2.457 5.766 1 85.12 62 THR B O 1
ATOM 1645 N N . GLY B 1 63 ? -9.562 -2.018 5.027 1 79.38 63 GLY B N 1
ATOM 1646 C CA . GLY B 1 63 ? -9.977 -3.408 4.93 1 79.38 63 GLY B CA 1
ATOM 1647 C C . GLY B 1 63 ? -9.312 -4.152 3.785 1 79.38 63 GLY B C 1
ATOM 1648 O O . GLY B 1 63 ? -9.242 -5.383 3.795 1 79.38 63 GLY B O 1
ATOM 1649 N N . LEU B 1 64 ? -8.711 -3.475 2.818 1 79.69 64 LEU B N 1
ATOM 1650 C CA . LEU B 1 64 ? -8.188 -4.125 1.621 1 79.69 64 LEU B CA 1
ATOM 1651 C C . LEU B 1 64 ? -6.664 -4.07 1.599 1 79.69 64 LEU B C 1
ATOM 1653 O O . LEU B 1 64 ? -6.012 -4.996 1.106 1 79.69 64 LEU B O 1
ATOM 1657 N N . PHE B 1 65 ? -6.117 -2.916 2.156 1 78.44 65 PHE B N 1
ATOM 1658 C CA . PHE B 1 65 ? -4.676 -2.738 2.025 1 78.44 65 PHE B CA 1
ATOM 1659 C C . PHE B 1 65 ? -4.113 -1.973 3.219 1 78.44 65 PHE B C 1
ATOM 1661 O O . PHE B 1 65 ? -4.855 -1.29 3.928 1 78.44 65 PHE B O 1
ATOM 1668 N N . THR B 1 66 ? -2.855 -2.168 3.402 1 83.62 66 THR B N 1
ATOM 1669 C CA . THR B 1 66 ? -2.09 -1.346 4.332 1 83.62 66 THR B CA 1
ATOM 1670 C C . THR B 1 66 ? -0.942 -0.644 3.611 1 83.62 66 THR B C 1
ATOM 1672 O O . THR B 1 66 ? -0.195 -1.275 2.861 1 83.62 66 THR B O 1
ATOM 1675 N N . SER B 1 67 ? -0.93 0.629 3.65 1 87.62 67 SER B N 1
ATOM 1676 C CA . SER B 1 67 ? 0.218 1.394 3.17 1 87.62 67 SER B CA 1
ATOM 1677 C C . SER B 1 67 ? 1.103 1.845 4.328 1 87.62 67 SER B C 1
ATOM 1679 O O . SER B 1 67 ? 0.601 2.24 5.383 1 87.62 67 SER B O 1
ATOM 1681 N N . VAL B 1 68 ? 2.418 1.783 4.109 1 87.5 68 VAL B N 1
ATOM 1682 C CA . VAL B 1 68 ? 3.367 2.189 5.141 1 87.5 68 VAL B CA 1
ATOM 1683 C C . VAL B 1 68 ? 4.336 3.223 4.574 1 87.5 68 VAL B C 1
ATOM 1685 O O . VAL B 1 68 ? 4.879 3.039 3.482 1 87.5 68 VAL B O 1
ATOM 1688 N N . ASP B 1 69 ? 4.445 4.32 5.242 1 91.62 69 ASP B N 1
ATOM 1689 C CA . ASP B 1 69 ? 5.539 5.27 5.051 1 91.62 69 ASP B CA 1
ATOM 1690 C C . ASP B 1 69 ? 6.551 5.184 6.191 1 91.62 69 ASP B C 1
ATOM 1692 O O . ASP B 1 69 ? 6.168 5.133 7.363 1 91.62 69 ASP B O 1
ATOM 1696 N N . GLU B 1 70 ? 7.727 5.133 5.816 1 92.25 70 GLU B N 1
ATOM 1697 C CA . GLU B 1 70 ? 8.812 5.184 6.789 1 92.25 70 GLU B CA 1
ATOM 1698 C C . GLU B 1 70 ? 9.922 6.121 6.328 1 92.25 70 GLU B C 1
ATOM 1700 O O . GLU B 1 70 ? 10.508 5.926 5.262 1 92.25 70 GLU B O 1
ATOM 1705 N N . PHE B 1 71 ? 10.25 7.074 7.184 1 96.5 71 PHE B N 1
ATOM 1706 C CA . PHE B 1 71 ? 11.188 8.109 6.742 1 96.5 71 PHE B CA 1
ATOM 1707 C C . PHE B 1 71 ? 11.82 8.805 7.938 1 96.5 71 PHE B C 1
ATOM 1709 O O . PHE B 1 71 ? 11.336 8.688 9.062 1 96.5 71 PHE B O 1
ATOM 1716 N N . SER B 1 72 ? 12.914 9.508 7.641 1 96.69 72 SER B N 1
ATOM 1717 C CA . SER B 1 72 ? 13.555 10.422 8.586 1 96.69 72 SER B CA 1
ATOM 1718 C C . SER B 1 72 ? 13.25 11.875 8.242 1 96.69 72 SER B C 1
ATOM 1720 O O . SER B 1 72 ? 13.211 12.242 7.066 1 96.69 72 SER B O 1
ATOM 1722 N N . LEU B 1 73 ? 13.102 12.625 9.273 1 96.88 73 LEU B N 1
ATOM 1723 C CA . LEU B 1 73 ? 12.836 14.031 9.039 1 96.88 73 LEU B CA 1
ATOM 1724 C C . LEU B 1 73 ? 13.977 14.688 8.266 1 96.88 73 LEU B C 1
ATOM 1726 O O . LEU B 1 73 ? 15.148 14.453 8.57 1 96.88 73 LEU B O 1
ATOM 1730 N N . GLY B 1 74 ? 13.617 15.414 7.254 1 96.62 74 GLY B N 1
ATOM 1731 C CA . GLY B 1 74 ? 14.586 16.188 6.492 1 96.62 74 GLY B CA 1
ATOM 1732 C C . GLY B 1 74 ? 15.242 15.398 5.375 1 96.62 74 GLY B C 1
ATOM 1733 O O . GLY B 1 74 ? 15.977 15.961 4.562 1 96.62 74 GLY B O 1
ATOM 1734 N N . GLU B 1 75 ? 14.977 14.156 5.316 1 97.06 75 GLU B N 1
ATOM 1735 C CA . GLU B 1 75 ? 15.578 13.312 4.285 1 97.06 75 GLU B CA 1
ATOM 1736 C C . GLU B 1 75 ? 14.555 12.93 3.221 1 97.06 75 GLU B C 1
ATOM 1738 O O . GLU B 1 75 ? 13.406 12.633 3.535 1 97.06 75 GLU B O 1
ATOM 1743 N N . GLU B 1 76 ? 15.023 12.906 2.016 1 97.31 76 GLU B N 1
ATOM 1744 C CA . GLU B 1 76 ? 14.164 12.477 0.917 1 97.31 76 GLU B CA 1
ATOM 1745 C C . GLU B 1 76 ? 14.039 10.953 0.879 1 97.31 76 GLU B C 1
ATOM 1747 O O . GLU B 1 76 ? 14.977 10.242 1.26 1 97.31 76 GLU B O 1
ATOM 1752 N N . TYR B 1 77 ? 12.922 10.547 0.431 1 95.19 77 TYR B N 1
ATOM 1753 C CA . TYR B 1 77 ? 12.688 9.133 0.17 1 95.19 77 TYR B CA 1
ATOM 1754 C C . TYR B 1 77 ? 11.734 8.945 -1.005 1 95.19 77 TYR B C 1
ATOM 1756 O O . TYR B 1 77 ? 11.07 9.891 -1.432 1 95.19 77 TYR B O 1
ATOM 1764 N N . MET B 1 78 ? 11.758 7.727 -1.59 1 91.69 78 MET B N 1
ATOM 1765 C CA . MET B 1 78 ? 10.938 7.434 -2.764 1 91.69 78 MET B CA 1
ATOM 1766 C C . MET B 1 78 ? 9.75 6.559 -2.389 1 91.69 78 MET B C 1
ATOM 1768 O O . MET B 1 78 ? 9.867 5.672 -1.54 1 91.69 78 MET B O 1
ATOM 1772 N N . LYS B 1 79 ? 8.664 6.867 -3.039 1 89.88 79 LYS B N 1
ATOM 1773 C CA . LYS B 1 79 ? 7.473 6.035 -2.865 1 89.88 79 LYS B CA 1
ATOM 1774 C C . LYS B 1 79 ? 6.629 6.012 -4.137 1 89.88 79 LYS B C 1
ATOM 1776 O O . LYS B 1 79 ? 6.762 6.891 -4.992 1 89.88 79 LYS B O 1
ATOM 1781 N N . GLU B 1 80 ? 5.875 5.023 -4.23 1 87.31 80 GLU B N 1
ATOM 1782 C CA . GLU B 1 80 ? 4.98 4.895 -5.379 1 87.31 80 GLU B CA 1
ATOM 1783 C C . GLU B 1 80 ? 3.541 5.23 -4.996 1 87.31 80 GLU B C 1
ATOM 1785 O O . GLU B 1 80 ? 3.037 4.758 -3.977 1 87.31 80 GLU B O 1
ATOM 1790 N N . ILE B 1 81 ? 2.912 6.145 -5.773 1 86.69 81 ILE B N 1
ATOM 1791 C CA . ILE B 1 81 ? 1.499 6.48 -5.621 1 86.69 81 ILE B CA 1
ATOM 1792 C C . ILE B 1 81 ? 0.781 6.297 -6.957 1 86.69 81 ILE B C 1
ATOM 1794 O O . ILE B 1 81 ? 1.041 7.031 -7.914 1 86.69 81 ILE B O 1
ATOM 1798 N N . GLN B 1 82 ? -0.172 5.277 -7 1 81.25 82 GLN B N 1
ATOM 1799 C CA . GLN B 1 82 ? -0.993 5.027 -8.18 1 81.25 82 GLN B CA 1
ATOM 1800 C C . GLN B 1 82 ? -0.127 4.836 -9.422 1 81.25 82 GLN B C 1
ATOM 1802 O O . GLN B 1 82 ? -0.395 5.43 -10.469 1 81.25 82 GLN B O 1
ATOM 1807 N N . GLY B 1 83 ? 1.013 4.242 -9.297 1 79.56 83 GLY B N 1
ATOM 1808 C CA . GLY B 1 83 ? 1.863 3.906 -10.43 1 79.56 83 GLY B CA 1
ATOM 1809 C C . GLY B 1 83 ? 2.898 4.973 -10.734 1 79.56 83 GLY B C 1
ATOM 1810 O O . GLY B 1 83 ? 3.684 4.828 -11.672 1 79.56 83 GLY B O 1
ATOM 1811 N N . THR B 1 84 ? 2.883 5.996 -9.984 1 87.12 84 THR B N 1
ATOM 1812 C CA . THR B 1 84 ? 3.818 7.098 -10.195 1 87.12 84 THR B CA 1
ATOM 1813 C C . THR B 1 84 ? 4.871 7.129 -9.094 1 87.12 84 THR B C 1
ATOM 1815 O O . THR B 1 84 ? 4.539 7.16 -7.906 1 87.12 84 THR B O 1
ATOM 1818 N N . TRP B 1 85 ? 6.094 7.09 -9.508 1 90 85 TRP B N 1
ATOM 1819 C CA . TRP B 1 85 ? 7.168 7.227 -8.531 1 90 85 TRP B CA 1
ATOM 1820 C C . TRP B 1 85 ? 7.328 8.68 -8.102 1 90 85 TRP B C 1
ATOM 1822 O O . TRP B 1 85 ? 7.457 9.578 -8.938 1 90 85 TRP B O 1
ATOM 1832 N N . MET B 1 86 ? 7.293 8.844 -6.762 1 94.88 86 MET B N 1
ATOM 1833 C CA . MET B 1 86 ? 7.359 10.164 -6.152 1 94.88 86 MET B CA 1
ATOM 1834 C C . MET B 1 86 ? 8.625 10.312 -5.312 1 94.88 86 MET B C 1
ATOM 1836 O O . MET B 1 86 ? 9.078 9.352 -4.691 1 94.88 86 MET B O 1
ATOM 1840 N 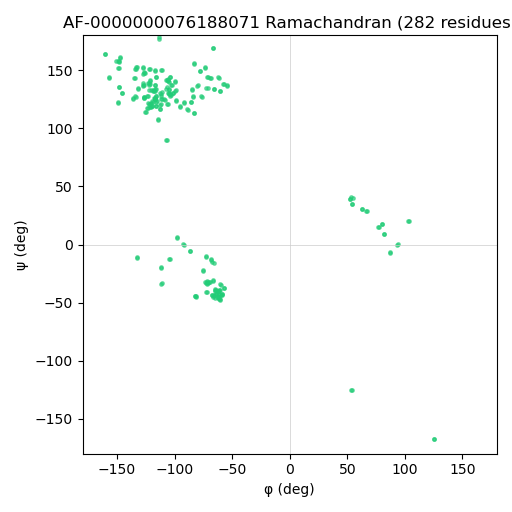N . LYS B 1 87 ? 9.117 11.531 -5.371 1 96.81 87 LYS B N 1
ATOM 1841 C CA . LYS B 1 87 ? 10.062 11.969 -4.344 1 96.81 87 LYS B CA 1
ATOM 1842 C C . LYS B 1 87 ? 9.344 12.656 -3.189 1 96.81 87 LYS B C 1
ATOM 1844 O O . LYS B 1 87 ? 8.578 13.602 -3.398 1 96.81 87 LYS B O 1
ATOM 1849 N N . ALA B 1 88 ? 9.539 12.125 -1.946 1 97.69 88 ALA B N 1
ATOM 1850 C CA . ALA B 1 88 ? 8.836 12.648 -0.782 1 97.69 88 ALA B CA 1
ATOM 1851 C C . ALA B 1 88 ? 9.812 13.109 0.292 1 97.69 88 ALA B C 1
ATOM 1853 O O . ALA B 1 88 ? 10.953 12.648 0.343 1 97.69 88 ALA B O 1
ATOM 1854 N N . LYS B 1 89 ? 9.398 14.07 1.067 1 98.12 89 LYS B N 1
ATOM 1855 C CA . LYS B 1 89 ? 10.18 14.586 2.188 1 98.12 89 LYS B CA 1
ATOM 1856 C C . LYS B 1 89 ? 9.273 15.008 3.342 1 98.12 89 LYS B C 1
ATOM 1858 O O . LYS B 1 89 ? 8.289 15.719 3.139 1 98.12 89 LYS B O 1
ATOM 1863 N N . GLY B 1 90 ? 9.656 14.508 4.547 1 97.81 90 GLY B N 1
ATOM 1864 C CA . GLY B 1 90 ? 8.922 14.883 5.746 1 97.81 90 GLY B CA 1
ATOM 1865 C C . GLY B 1 90 ? 9.648 15.922 6.582 1 97.81 90 GLY B C 1
ATOM 1866 O O . GLY B 1 90 ? 10.867 15.867 6.742 1 97.81 90 GLY B O 1
ATOM 1867 N N . GLU B 1 91 ? 8.883 16.875 7.039 1 97.69 91 GLU B N 1
ATOM 1868 C CA . GLU B 1 91 ? 9.383 17.906 7.934 1 97.69 91 GLU B CA 1
ATOM 1869 C C . GLU B 1 91 ? 8.445 18.125 9.117 1 97.69 91 GLU B C 1
ATOM 1871 O O . GLU B 1 91 ? 7.254 17.812 9.031 1 97.69 91 GLU B O 1
ATOM 1876 N N . TYR B 1 92 ? 9.023 18.516 10.164 1 97.31 92 TYR B N 1
ATOM 1877 C CA . TYR B 1 92 ? 8.266 18.938 11.336 1 97.31 92 TYR B CA 1
ATOM 1878 C C . TYR B 1 92 ? 8.469 20.422 11.617 1 97.31 92 TYR B C 1
ATOM 1880 O O . TYR B 1 92 ? 9.57 20.828 11.992 1 97.31 92 TYR B O 1
ATOM 1888 N N . GLU B 1 93 ? 7.422 21.203 11.32 1 95.69 93 GLU B N 1
ATOM 1889 C CA . GLU B 1 93 ? 7.48 22.656 11.438 1 95.69 93 GLU B CA 1
ATOM 1890 C C . GLU B 1 93 ? 6.242 23.203 12.148 1 95.69 93 GLU B C 1
ATOM 1892 O O . GLU B 1 93 ? 5.113 22.875 11.781 1 95.69 93 GLU B O 1
ATOM 1897 N N . GLU B 1 94 ? 6.508 24 13.211 1 94.81 94 GLU B N 1
ATOM 1898 C CA . GLU B 1 94 ? 5.434 24.703 13.914 1 94.81 94 GLU B CA 1
ATOM 1899 C C . GLU B 1 94 ? 4.359 23.719 14.383 1 94.81 94 GLU B C 1
ATOM 1901 O O . GLU B 1 94 ? 3.166 23.969 14.195 1 94.81 94 GLU B O 1
ATOM 1906 N N . GLY B 1 95 ? 4.77 22.594 14.844 1 95.56 95 GLY B N 1
ATOM 1907 C CA . GLY B 1 95 ? 3.859 21.625 15.438 1 95.56 95 GLY B CA 1
ATOM 1908 C C . GLY B 1 95 ? 3.148 20.781 14.406 1 95.56 95 GLY B C 1
ATOM 1909 O O . GLY B 1 95 ? 2.246 20 14.742 1 95.56 95 GLY B O 1
ATOM 1910 N N . LYS B 1 96 ? 3.566 20.891 13.156 1 97.94 96 LYS B N 1
ATOM 1911 C CA . LYS B 1 96 ? 2.932 20.125 12.086 1 97.94 96 LYS B CA 1
ATOM 1912 C C . LYS B 1 96 ? 3.92 19.156 11.438 1 97.94 96 LYS B C 1
ATOM 1914 O O . LYS B 1 96 ? 5.09 19.484 11.242 1 97.94 96 LYS B O 1
ATOM 1919 N N . LEU B 1 97 ? 3.434 18 11.203 1 98.06 97 LEU B N 1
ATOM 1920 C CA . LEU B 1 97 ? 4.16 17.078 10.336 1 98.06 97 LEU B CA 1
ATOM 1921 C C . LEU B 1 97 ? 3.764 17.266 8.875 1 98.06 97 LEU B C 1
ATOM 1923 O O . LEU B 1 97 ? 2.604 17.062 8.516 1 98.06 97 LEU B O 1
ATOM 1927 N N . ILE B 1 98 ? 4.73 17.672 8.078 1 98.62 98 ILE B N 1
ATOM 1928 C CA . ILE B 1 98 ? 4.477 18.016 6.684 1 98.62 98 ILE B CA 1
ATOM 1929 C C . ILE B 1 98 ? 5.25 17.078 5.766 1 98.62 98 ILE B C 1
ATOM 1931 O O . ILE B 1 98 ? 6.465 16.906 5.922 1 98.62 98 ILE B O 1
ATOM 1935 N N . ILE B 1 99 ? 4.543 16.453 4.863 1 98.31 99 ILE B N 1
ATOM 1936 C CA . ILE B 1 99 ? 5.18 15.602 3.861 1 98.31 99 ILE B CA 1
ATOM 1937 C C . ILE B 1 99 ? 4.871 16.141 2.465 1 98.31 99 ILE B C 1
ATOM 1939 O O . ILE B 1 99 ? 3.707 16.234 2.072 1 98.31 99 ILE B O 1
ATOM 1943 N N . VAL B 1 100 ? 5.867 16.5 1.766 1 98.12 100 VAL B N 1
ATOM 1944 C CA . VAL B 1 100 ? 5.746 16.938 0.381 1 98.12 100 VAL B CA 1
ATOM 1945 C C . VAL B 1 100 ? 6.152 15.805 -0.562 1 98.12 100 VAL B C 1
ATOM 1947 O O . VAL B 1 100 ? 7.164 15.141 -0.342 1 98.12 100 VAL B O 1
ATOM 1950 N N . GLN B 1 101 ? 5.312 15.562 -1.524 1 97.44 101 GLN B N 1
ATOM 1951 C CA . GLN B 1 101 ? 5.535 14.5 -2.496 1 97.44 101 GLN B CA 1
ATOM 1952 C C . GLN B 1 101 ? 5.445 15.031 -3.924 1 97.44 101 GLN B C 1
ATOM 1954 O O . GLN B 1 101 ? 4.422 15.594 -4.32 1 97.44 101 GLN B O 1
ATOM 1959 N N . THR B 1 102 ? 6.484 14.789 -4.723 1 97 102 THR B N 1
ATOM 1960 C CA . THR B 1 102 ? 6.562 15.305 -6.086 1 97 102 THR B CA 1
ATOM 1961 C C . THR B 1 102 ? 6.949 14.195 -7.059 1 97 102 THR B C 1
ATOM 1963 O O . THR B 1 102 ? 7.859 13.406 -6.785 1 97 102 THR B O 1
ATOM 1966 N N . PRO B 1 103 ? 6.215 14.133 -8.203 1 96.25 103 PRO B N 1
ATOM 1967 C CA . PRO B 1 103 ? 6.625 13.141 -9.195 1 96.25 103 PRO B CA 1
ATOM 1968 C C . PRO B 1 103 ? 8.094 13.281 -9.594 1 96.25 103 PRO B C 1
ATOM 1970 O O . PRO B 1 103 ? 8.586 14.398 -9.758 1 96.25 103 PRO B O 1
ATOM 1973 N N . ILE B 1 104 ? 8.758 12.133 -9.68 1 95.31 104 ILE B N 1
ATOM 1974 C CA . ILE B 1 104 ? 10.156 12.141 -10.086 1 95.31 104 ILE B CA 1
ATOM 1975 C C . ILE B 1 104 ? 10.266 12.578 -11.547 1 95.31 104 ILE B C 1
ATOM 1977 O O . ILE B 1 104 ? 11.141 13.383 -11.898 1 95.31 104 ILE B O 1
ATOM 1981 N N . ASP B 1 105 ? 9.383 12.023 -12.312 1 93.38 105 ASP B N 1
ATOM 1982 C CA . ASP B 1 105 ? 9.273 12.461 -13.703 1 93.38 105 ASP B CA 1
ATOM 1983 C C . ASP B 1 105 ? 8.406 13.711 -13.82 1 93.38 105 ASP B C 1
ATOM 1985 O O . ASP B 1 105 ? 7.184 13.648 -13.656 1 93.38 105 ASP B O 1
ATOM 1989 N N . PRO B 1 106 ? 9.008 14.828 -14.203 1 88.25 106 PRO B N 1
ATOM 1990 C CA . PRO B 1 106 ? 8.234 16.078 -14.258 1 88.25 106 PRO B CA 1
ATOM 1991 C C . PRO B 1 106 ? 7.18 16.062 -15.359 1 88.25 106 PRO B C 1
ATOM 1993 O O . PRO B 1 106 ? 6.293 16.922 -15.375 1 88.25 106 PRO B O 1
ATOM 1996 N N . LYS B 1 107 ? 7.281 15.055 -16.297 1 90.81 107 LYS B N 1
ATOM 1997 C CA . LYS B 1 107 ? 6.305 14.969 -17.391 1 90.81 107 LYS B CA 1
ATOM 1998 C C . LYS B 1 107 ? 5.074 14.172 -16.953 1 90.81 107 LYS B C 1
ATOM 2000 O O . LYS B 1 107 ? 4.086 14.109 -17.688 1 90.81 107 LYS B O 1
ATOM 2005 N N . ASN B 1 108 ? 5.172 13.633 -15.766 1 89.12 108 ASN B N 1
ATOM 2006 C CA . ASN B 1 108 ? 4.035 12.867 -15.266 1 89.12 108 ASN B CA 1
ATOM 2007 C C . ASN B 1 108 ? 2.834 13.766 -14.984 1 89.12 108 ASN B C 1
ATOM 2009 O O . ASN B 1 108 ? 2.99 14.883 -14.5 1 89.12 108 ASN B O 1
ATOM 2013 N N . LYS B 1 109 ? 1.66 13.258 -15.25 1 87.62 109 LYS B N 1
ATOM 2014 C CA . LYS B 1 109 ? 0.428 14.031 -15.109 1 87.62 109 LYS B CA 1
ATOM 2015 C C . LYS B 1 109 ? 0.035 14.188 -13.648 1 87.62 109 LYS B C 1
ATOM 2017 O O . LYS B 1 109 ? -0.745 15.078 -13.297 1 87.62 109 LYS B O 1
ATOM 2022 N N . MET B 1 110 ? 0.51 13.312 -12.836 1 88.38 110 MET B N 1
ATOM 2023 C CA . MET B 1 110 ? 0.177 13.438 -11.422 1 88.38 110 MET B CA 1
ATOM 2024 C C . MET B 1 110 ? 0.781 14.703 -10.828 1 88.38 110 MET B C 1
ATOM 2026 O O . MET B 1 110 ? 1.95 15.016 -11.062 1 88.38 110 MET B O 1
ATOM 2030 N N . LYS B 1 111 ? -0.042 15.414 -10.086 1 94.5 111 LYS B N 1
ATOM 2031 C CA . LYS B 1 111 ? 0.409 16.656 -9.477 1 94.5 111 LYS B CA 1
ATOM 2032 C C . LYS B 1 111 ? 1.157 16.406 -8.172 1 94.5 111 LYS B C 1
ATOM 2034 O O . LYS B 1 111 ? 0.945 15.375 -7.523 1 94.5 111 LYS B O 1
ATOM 2039 N N . SER B 1 112 ? 1.957 17.328 -7.848 1 96.38 112 SER B N 1
ATOM 2040 C CA . SER B 1 112 ? 2.559 17.312 -6.52 1 96.38 112 SER B CA 1
ATOM 2041 C C . SER B 1 112 ? 1.495 17.422 -5.43 1 96.38 112 SER B C 1
ATOM 2043 O O . SER B 1 112 ? 0.47 18.078 -5.617 1 96.38 112 SER B O 1
ATOM 2045 N N . GLN B 1 113 ? 1.808 16.688 -4.324 1 97.25 113 GLN B N 1
ATOM 2046 C CA . GLN B 1 113 ? 0.879 16.672 -3.199 1 97.25 113 GLN B CA 1
ATOM 2047 C C . GLN B 1 113 ? 1.587 17.031 -1.896 1 97.25 113 GLN B C 1
ATOM 2049 O O . GLN B 1 113 ? 2.771 16.75 -1.725 1 97.25 113 GLN B O 1
ATOM 2054 N N . THR B 1 114 ? 0.854 17.672 -1.054 1 98.12 114 THR B N 1
ATOM 2055 C CA . THR B 1 114 ? 1.336 17.938 0.295 1 98.12 114 THR B CA 1
ATOM 2056 C C . THR B 1 114 ? 0.336 17.453 1.338 1 98.12 114 THR B C 1
ATOM 2058 O O . THR B 1 114 ? -0.874 17.625 1.177 1 98.12 114 THR B O 1
ATOM 2061 N N . VAL B 1 115 ? 0.879 16.828 2.359 1 98.25 115 VAL B N 1
ATOM 2062 C CA . VAL B 1 115 ? 0.062 16.359 3.477 1 98.25 115 VAL B CA 1
ATOM 2063 C C . VAL B 1 115 ? 0.514 17.047 4.766 1 98.25 115 VAL B C 1
ATOM 2065 O O . VAL B 1 115 ? 1.689 16.984 5.133 1 98.25 115 VAL B O 1
ATOM 2068 N N . HIS B 1 116 ? -0.371 17.719 5.422 1 98.56 116 HIS B N 1
ATOM 2069 C CA . HIS B 1 116 ? -0.153 18.266 6.75 1 98.56 116 HIS B CA 1
ATOM 2070 C C . HIS B 1 116 ? -0.872 17.453 7.816 1 98.56 116 HIS B C 1
ATOM 2072 O O . HIS B 1 116 ? -2.055 17.141 7.672 1 98.56 116 HIS B O 1
ATOM 2078 N N . ARG B 1 117 ? -0.179 17.125 8.789 1 98.62 117 ARG B N 1
ATOM 2079 C CA . ARG B 1 117 ? -0.798 16.547 9.977 1 98.62 117 ARG B CA 1
ATOM 2080 C C . ARG B 1 117 ? -0.597 17.453 11.195 1 98.62 117 ARG B C 1
ATOM 2082 O O . ARG B 1 117 ? 0.518 17.906 11.453 1 98.62 117 ARG B O 1
ATOM 2089 N N . GLU B 1 118 ? -1.617 17.672 11.938 1 98.56 118 GLU B N 1
ATOM 2090 C CA . GLU B 1 118 ? -1.566 18.5 13.148 1 98.56 118 GLU B CA 1
ATOM 2091 C C . GLU B 1 118 ? -2.58 18.016 14.18 1 98.56 118 GLU B C 1
ATOM 2093 O O . GLU B 1 118 ? -3.582 17.391 13.828 1 98.56 118 GLU B O 1
ATOM 2098 N N . ILE B 1 119 ? -2.268 18.25 15.422 1 98.56 119 ILE B N 1
ATOM 2099 C CA . ILE B 1 119 ? -3.205 17.969 16.5 1 98.56 119 ILE B CA 1
ATOM 2100 C C . ILE B 1 119 ? -3.979 19.234 16.859 1 98.56 119 ILE B C 1
ATOM 2102 O O . ILE B 1 119 ? -3.381 20.266 17.188 1 98.56 119 ILE B O 1
ATOM 2106 N N . VAL B 1 120 ? -5.25 19.203 16.703 1 97.81 120 VAL B N 1
ATOM 2107 C CA . VAL B 1 120 ? -6.164 20.281 17.047 1 97.81 120 VAL B CA 1
ATOM 2108 C C . VAL B 1 120 ? -7.223 19.766 18.031 1 97.81 120 VAL B C 1
ATOM 2110 O O . VAL B 1 120 ? -8 18.875 17.688 1 97.81 120 VAL B O 1
ATOM 2113 N N . ASP B 1 121 ? -7.273 20.328 19.266 1 96.44 121 ASP B N 1
ATOM 2114 C CA . ASP B 1 121 ? -8.227 19.906 20.297 1 96.44 121 ASP B CA 1
ATOM 2115 C C . ASP B 1 121 ? -8.172 18.391 20.516 1 96.44 121 ASP B C 1
ATOM 2117 O O . ASP B 1 121 ? -9.195 17.719 20.484 1 96.44 121 ASP B O 1
ATOM 2121 N N . ASP B 1 122 ? -7.008 17.797 20.5 1 96.38 122 ASP B N 1
ATOM 2122 C CA . ASP B 1 122 ? -6.711 16.406 20.828 1 96.38 122 ASP B CA 1
ATOM 2123 C C . ASP B 1 122 ? -7.121 15.477 19.703 1 96.38 122 ASP B C 1
ATOM 2125 O O . ASP B 1 122 ? -7.23 14.266 19.891 1 96.38 122 ASP B O 1
ATOM 2129 N N . GLU B 1 123 ? -7.348 16.062 18.578 1 98 123 GLU B N 1
ATOM 2130 C CA . GLU B 1 123 ? -7.656 15.266 17.391 1 98 123 GLU B CA 1
ATOM 2131 C C . GLU B 1 123 ? -6.59 15.445 16.312 1 98 123 GLU B C 1
ATOM 2133 O O . GLU B 1 123 ? -5.961 16.5 16.219 1 98 123 GLU B O 1
ATOM 2138 N N . LEU B 1 124 ? -6.441 14.414 15.562 1 98.56 124 LEU B N 1
ATOM 2139 C CA . LEU B 1 124 ? -5.543 14.5 14.414 1 98.56 124 LEU B CA 1
ATOM 2140 C C . LEU B 1 124 ? -6.266 15.062 13.195 1 98.56 124 LEU B C 1
ATOM 2142 O O . LEU B 1 124 ? -7.293 14.523 12.781 1 98.56 124 LEU B O 1
ATOM 2146 N N . VAL B 1 125 ? -5.77 16.109 12.664 1 98.75 125 VAL B N 1
ATOM 2147 C CA . VAL B 1 125 ? -6.281 16.688 11.43 1 98.75 125 VAL B CA 1
ATOM 2148 C C . VAL B 1 125 ? -5.25 16.547 10.312 1 98.75 125 VAL B C 1
ATOM 2150 O O . VAL B 1 125 ? -4.125 17.031 10.438 1 98.75 125 VAL B O 1
ATOM 2153 N N . MET B 1 126 ? -5.652 15.898 9.336 1 98.5 126 MET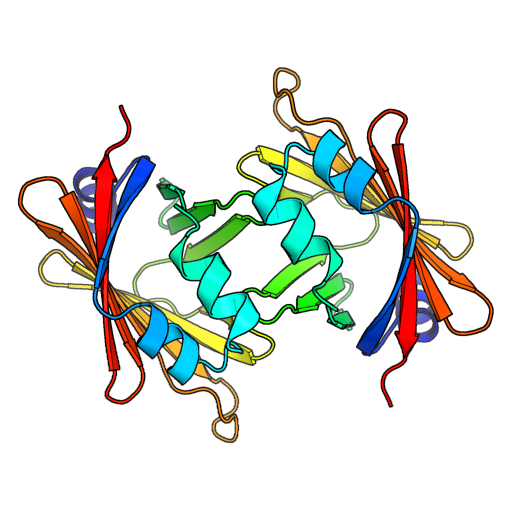 B N 1
ATOM 2154 C CA . MET B 1 126 ? -4.828 15.719 8.141 1 98.5 126 MET B CA 1
ATOM 2155 C C . MET B 1 126 ? -5.344 16.578 6.992 1 98.5 126 MET B C 1
ATOM 2157 O O . MET B 1 126 ? -6.504 16.453 6.586 1 98.5 126 MET B O 1
ATOM 2161 N N . THR B 1 127 ? -4.539 17.438 6.496 1 98.69 127 THR B N 1
ATOM 2162 C CA . THR B 1 127 ? -4.906 18.281 5.359 1 98.69 127 THR B CA 1
ATOM 2163 C C . THR B 1 127 ? -4.094 17.891 4.125 1 98.69 127 THR B C 1
ATOM 2165 O O . THR B 1 127 ? -2.863 17.859 4.168 1 98.69 127 THR B O 1
ATOM 2168 N N . LEU B 1 128 ? -4.797 17.688 3.064 1 98.31 128 LEU B N 1
ATOM 2169 C CA . LEU B 1 128 ? -4.191 17.266 1.806 1 98.31 128 LEU B CA 1
ATOM 2170 C C . LEU B 1 128 ? -4.305 18.375 0.758 1 98.31 128 LEU B C 1
ATOM 2172 O O . LEU B 1 128 ? -5.387 18.922 0.545 1 98.31 128 LEU B O 1
ATOM 2176 N N . PHE B 1 129 ? -3.191 18.641 0.156 1 98.56 129 PHE B N 1
ATOM 2177 C CA . PHE B 1 129 ? -3.125 19.672 -0.879 1 98.56 129 PHE B CA 1
ATOM 2178 C C . PHE B 1 129 ? -2.73 19.062 -2.219 1 98.56 129 PHE B C 1
ATOM 2180 O O . PHE B 1 129 ? -1.703 18.375 -2.322 1 98.56 129 PHE B O 1
ATOM 2187 N N . VAL B 1 130 ? -3.535 19.297 -3.246 1 97.75 130 VAL B N 1
ATOM 2188 C CA . VAL B 1 130 ? -3.195 18.922 -4.609 1 97.75 130 VAL B CA 1
ATOM 2189 C C . VAL B 1 130 ? -3.816 19.906 -5.602 1 97.75 130 VAL B C 1
ATOM 2191 O O . VAL B 1 130 ? -5.039 20.031 -5.664 1 97.75 130 VAL B O 1
ATOM 2194 N N . GLY B 1 131 ? -2.955 20.5 -6.398 1 96.19 131 GLY B N 1
ATOM 2195 C CA . GLY B 1 131 ? -3.488 21.562 -7.227 1 96.19 131 GLY B CA 1
ATOM 2196 C C . GLY B 1 131 ? -4.227 22.625 -6.43 1 96.19 131 GLY B C 1
ATOM 2197 O O . GLY B 1 131 ? -3.691 23.172 -5.465 1 96.19 131 GLY B O 1
ATOM 2198 N N . ASP B 1 132 ? -5.508 22.859 -6.852 1 97.19 132 ASP B N 1
ATOM 2199 C CA . ASP B 1 132 ? -6.316 23.859 -6.164 1 97.19 132 ASP B CA 1
ATOM 2200 C C . ASP B 1 132 ? -7.246 23.203 -5.141 1 97.19 132 ASP B C 1
ATOM 2202 O O . ASP B 1 132 ? -8.039 23.891 -4.5 1 97.19 132 ASP B O 1
ATOM 2206 N N . VAL B 1 133 ? -7.07 22 -4.996 1 98.5 133 VAL B N 1
ATOM 2207 C CA . VAL B 1 133 ? -7.988 21.266 -4.129 1 98.5 133 VAL B CA 1
ATOM 2208 C C . VAL B 1 133 ? -7.355 21.062 -2.756 1 98.5 133 VAL B C 1
ATOM 2210 O O . VAL B 1 133 ? -6.176 20.719 -2.652 1 98.5 133 VAL B O 1
ATOM 2213 N N . VAL B 1 134 ? -8.125 21.359 -1.755 1 98.69 134 VAL B N 1
ATOM 2214 C CA . VAL B 1 134 ? -7.727 21.109 -0.373 1 98.69 134 VAL B CA 1
ATOM 2215 C C . VAL B 1 134 ? -8.766 20.219 0.313 1 98.69 134 VAL B C 1
ATOM 2217 O O . VAL B 1 134 ? -9.969 20.484 0.231 1 98.69 134 VAL B O 1
ATOM 2220 N N . CYS B 1 135 ? -8.32 19.141 0.916 1 98.62 135 CYS B N 1
ATOM 2221 C CA . CYS B 1 135 ? -9.164 18.203 1.65 1 98.62 135 CYS B CA 1
ATOM 2222 C C . CYS B 1 135 ? -8.703 18.078 3.1 1 98.62 135 CYS B C 1
ATOM 2224 O O . CYS B 1 135 ? -7.508 18.141 3.383 1 98.62 135 CYS B O 1
ATOM 2226 N N . LYS B 1 136 ? -9.656 17.984 3.996 1 98.69 136 LYS B N 1
ATOM 2227 C CA . LYS B 1 136 ? -9.344 17.75 5.402 1 98.69 136 LYS B CA 1
ATOM 2228 C C . LYS B 1 136 ? -9.992 16.469 5.918 1 98.69 136 LYS B C 1
ATOM 2230 O O . LYS B 1 136 ? -11.164 16.219 5.652 1 98.69 136 LYS B O 1
ATOM 2235 N N . ARG B 1 137 ? -9.227 15.734 6.57 1 98.25 137 ARG B N 1
ATOM 2236 C CA . ARG B 1 137 ? -9.688 14.508 7.215 1 98.25 137 ARG B CA 1
ATOM 2237 C C . ARG B 1 137 ? -9.422 14.539 8.711 1 98.25 137 ARG B C 1
ATOM 2239 O O . ARG B 1 137 ? -8.336 14.93 9.148 1 98.25 137 ARG B O 1
ATOM 2246 N N . PHE B 1 138 ? -10.367 14.109 9.516 1 98.62 138 PHE B N 1
ATOM 2247 C CA . PHE B 1 138 ? -10.328 14.25 10.961 1 98.62 138 PHE B CA 1
ATOM 2248 C C . PHE B 1 138 ? -10.328 12.883 11.641 1 98.62 138 PHE B C 1
ATOM 2250 O O . PHE B 1 138 ? -11.125 12.016 11.297 1 98.62 138 PHE B O 1
ATOM 2257 N N . PHE B 1 139 ? -9.422 12.734 12.578 1 98.31 139 PHE B N 1
ATOM 2258 C CA . PHE B 1 139 ? -9.242 11.461 13.266 1 98.31 139 PHE B CA 1
ATOM 2259 C C . PHE B 1 139 ? -9.32 11.641 14.773 1 98.31 139 PHE B C 1
ATOM 2261 O O . PHE B 1 139 ? -8.898 12.672 15.305 1 98.31 139 PHE B O 1
ATOM 2268 N N . LYS B 1 140 ? -9.797 10.633 15.398 1 98.06 140 LYS B N 1
ATOM 2269 C CA . LYS B 1 140 ? -9.758 10.539 16.859 1 98.06 140 LYS B CA 1
ATOM 2270 C C . LYS B 1 140 ? -8.82 9.43 17.312 1 98.06 140 LYS B C 1
ATOM 2272 O O . LYS B 1 140 ? -8.711 8.383 16.656 1 98.06 140 LYS B O 1
ATOM 2277 N N . LYS B 1 141 ? -8.266 9.641 18.438 1 97.25 141 LYS B N 1
ATOM 2278 C CA . LYS B 1 141 ? -7.352 8.641 19 1 97.25 141 LYS B CA 1
ATOM 2279 C C . LYS B 1 141 ? -8.109 7.406 19.469 1 97.25 141 LYS B C 1
ATOM 2281 O O . LYS B 1 141 ? -9.156 7.52 20.109 1 97.25 141 LYS B O 1
ATOM 2286 N N . MET B 1 142 ? -7.426 6.355 19.016 1 94.25 142 MET B N 1
ATOM 2287 C CA . MET B 1 142 ? -8.016 5.09 19.438 1 94.25 142 MET B CA 1
ATOM 2288 C C . MET B 1 142 ? -7.512 4.703 20.828 1 94.25 142 MET B C 1
ATOM 2290 O O . MET B 1 142 ? -6.387 5.039 21.203 1 94.25 142 MET B O 1
ATOM 2294 N N . LYS B 1 143 ? -8.297 4.293 21.781 1 75.56 143 LYS B N 1
ATOM 2295 C CA . LYS B 1 143 ? -7.973 3.893 23.141 1 75.56 143 LYS B CA 1
ATOM 2296 C C . LYS B 1 143 ? -7.172 2.594 23.156 1 75.56 143 LYS B C 1
ATOM 2298 O O . LYS B 1 143 ? -7.336 1.746 22.281 1 75.56 143 LYS B O 1
#